Protein AF-A0A4Y9S8X7-F1 (afdb_monomer_lite)

Structure (mmCIF, N/CA/C/O backbone):
data_AF-A0A4Y9S8X7-F1
#
_entry.id   AF-A0A4Y9S8X7-F1
#
loop_
_atom_site.group_PDB
_atom_site.id
_atom_site.type_symbol
_atom_site.label_atom_id
_atom_site.label_alt_id
_atom_site.label_comp_id
_atom_site.label_asym_id
_atom_site.label_entity_id
_atom_site.label_seq_id
_atom_site.pdbx_PDB_ins_code
_atom_site.Cartn_x
_atom_site.Cartn_y
_atom_site.Cartn_z
_atom_site.occupancy
_atom_site.B_iso_or_equiv
_atom_site.auth_seq_id
_atom_site.auth_comp_id
_atom_site.auth_asym_id
_atom_site.auth_atom_id
_atom_site.pdbx_PDB_model_num
ATOM 1 N N . PRO A 1 1 ? -31.948 -27.967 -15.637 1.00 38.84 1 PRO A N 1
ATOM 2 C CA . PRO A 1 1 ? -32.215 -26.778 -16.482 1.00 38.84 1 PRO A CA 1
ATOM 3 C C . PRO A 1 1 ? -32.494 -25.554 -15.583 1.00 38.84 1 PRO A C 1
ATOM 5 O O . PRO A 1 1 ? -33.606 -25.389 -15.116 1.00 38.84 1 PRO A O 1
ATOM 8 N N . GLY A 1 2 ? -31.521 -24.769 -15.122 1.00 33.62 2 GLY A N 1
ATOM 9 C CA . GLY A 1 2 ? -30.400 -24.194 -15.860 1.00 33.62 2 GLY A CA 1
ATOM 10 C C . GLY A 1 2 ? -30.715 -22.735 -16.219 1.00 33.62 2 GLY A C 1
ATOM 11 O O . GLY A 1 2 ? -30.737 -22.406 -17.395 1.00 33.62 2 GLY A O 1
ATOM 12 N N . THR A 1 3 ? -31.030 -21.886 -15.234 1.00 32.22 3 THR A N 1
ATOM 13 C CA . THR A 1 3 ? -31.237 -20.439 -15.423 1.00 32.22 3 THR A CA 1
ATOM 14 C C . THR A 1 3 ? -30.041 -19.683 -14.857 1.00 32.22 3 THR A C 1
ATOM 16 O O . THR A 1 3 ? -29.942 -19.447 -13.655 1.00 32.22 3 THR A O 1
ATOM 19 N N . THR A 1 4 ? -29.105 -19.344 -15.737 1.00 33.66 4 THR A N 1
ATOM 20 C CA . THR A 1 4 ? -27.980 -18.443 -15.480 1.00 33.66 4 THR A CA 1
ATOM 21 C C . THR A 1 4 ? -28.485 -17.006 -15.380 1.00 33.66 4 THR A C 1
ATOM 23 O O . THR A 1 4 ? -28.945 -16.443 -16.372 1.00 33.66 4 THR A O 1
ATOM 26 N N . ALA A 1 5 ? -28.390 -16.400 -14.197 1.00 31.33 5 ALA A N 1
ATOM 27 C CA . ALA A 1 5 ? -28.552 -14.961 -14.032 1.00 31.33 5 ALA A CA 1
ATOM 28 C C . ALA A 1 5 ? -27.244 -14.268 -14.448 1.00 31.33 5 ALA A C 1
ATOM 30 O O . ALA A 1 5 ? -26.245 -14.325 -13.734 1.00 31.33 5 ALA A O 1
ATOM 31 N N . GLN A 1 6 ? -27.240 -13.649 -15.629 1.00 30.44 6 GLN A N 1
ATOM 32 C CA . GLN A 1 6 ? -26.186 -12.734 -16.059 1.00 30.44 6 GLN A CA 1
ATOM 33 C C . GLN A 1 6 ? -26.322 -11.422 -15.280 1.00 30.44 6 GLN A C 1
ATOM 35 O O . GLN A 1 6 ? -27.277 -10.671 -15.471 1.00 30.44 6 GLN A O 1
ATOM 40 N N . ALA A 1 7 ? -25.361 -11.140 -14.402 1.00 31.12 7 ALA A N 1
ATOM 41 C CA . ALA A 1 7 ? -25.172 -9.805 -13.856 1.00 31.12 7 ALA A CA 1
ATOM 42 C C . ALA A 1 7 ? -24.559 -8.924 -14.955 1.00 31.12 7 ALA A C 1
ATOM 44 O O . ALA A 1 7 ? -23.379 -9.044 -15.281 1.00 31.12 7 ALA A O 1
ATOM 45 N N . ALA A 1 8 ? -25.378 -8.065 -15.558 1.00 29.66 8 ALA A N 1
ATOM 46 C CA . ALA A 1 8 ? -24.910 -7.033 -16.469 1.00 29.66 8 ALA A CA 1
ATOM 47 C C . ALA A 1 8 ? -24.165 -5.959 -15.661 1.00 29.66 8 ALA A C 1
ATOM 49 O O . ALA A 1 8 ? -24.776 -5.117 -15.003 1.00 29.66 8 ALA A O 1
ATOM 50 N N . ALA A 1 9 ? -22.834 -6.006 -15.689 1.00 33.84 9 ALA A N 1
ATOM 51 C CA . ALA A 1 9 ? -21.998 -4.907 -15.235 1.00 33.84 9 ALA A CA 1
ATOM 52 C C . ALA A 1 9 ? -22.108 -3.773 -16.263 1.00 33.84 9 ALA A C 1
ATOM 54 O O . ALA A 1 9 ? -21.492 -3.815 -17.327 1.00 33.84 9 ALA A O 1
ATOM 55 N N . GLY A 1 10 ? -22.941 -2.775 -15.969 1.00 26.84 10 GLY A N 1
ATOM 56 C CA . GLY A 1 10 ? -22.931 -1.517 -16.701 1.00 26.84 10 GLY A CA 1
ATOM 57 C C . GLY A 1 10 ? -21.581 -0.843 -16.487 1.00 26.84 10 GLY A C 1
ATOM 58 O O . GLY A 1 10 ? -21.304 -0.350 -15.395 1.00 26.84 10 GLY A O 1
ATOM 59 N N . ALA A 1 11 ? -20.736 -0.850 -17.516 1.00 34.84 11 ALA A N 1
ATOM 60 C CA . ALA A 1 11 ? -19.522 -0.053 -17.562 1.00 34.84 11 ALA A CA 1
ATOM 61 C C . ALA A 1 11 ? -19.924 1.427 -17.619 1.00 34.84 11 ALA A C 1
ATOM 63 O O . ALA A 1 11 ? -20.141 1.992 -18.689 1.00 34.84 11 ALA A O 1
ATOM 64 N N . ALA A 1 12 ? -20.078 2.045 -16.450 1.00 32.25 12 ALA A N 1
ATOM 65 C CA . ALA A 1 12 ? -20.074 3.491 -16.351 1.00 32.25 12 ALA A CA 1
ATOM 66 C C . ALA A 1 12 ? -18.664 3.958 -16.728 1.00 32.25 12 ALA A C 1
ATOM 68 O O . ALA A 1 12 ? -17.685 3.589 -16.082 1.00 32.25 12 ALA A O 1
ATOM 69 N N . SER A 1 13 ? -18.564 4.723 -17.810 1.00 32.72 13 SER A N 1
ATOM 70 C CA . SER A 1 13 ? -17.335 5.384 -18.229 1.00 32.72 13 SER A CA 1
ATOM 71 C C . SER A 1 13 ? -16.829 6.280 -17.099 1.00 32.72 13 SER A C 1
ATOM 73 O O . SER A 1 13 ? -17.447 7.302 -16.790 1.00 32.72 13 SER A O 1
ATOM 75 N N . THR A 1 14 ? -15.722 5.889 -16.476 1.00 36.00 14 THR A N 1
ATOM 76 C CA . THR A 1 14 ? -15.004 6.712 -15.505 1.00 36.00 14 THR A CA 1
ATOM 77 C C . THR A 1 14 ? -14.513 7.975 -16.220 1.00 36.00 14 THR A C 1
ATOM 79 O O . THR A 1 14 ? -13.882 7.850 -17.274 1.00 36.00 14 THR A O 1
ATOM 82 N N . PRO A 1 15 ? -14.787 9.191 -15.713 1.00 35.12 15 PRO A N 1
ATOM 83 C CA . PRO A 1 15 ? -14.132 10.382 -16.238 1.00 35.12 15 PRO A CA 1
ATOM 84 C C . PRO A 1 15 ? -12.617 10.212 -16.083 1.00 35.12 15 PRO A C 1
ATOM 86 O O . PRO A 1 15 ? -12.167 9.562 -15.137 1.00 35.12 15 PRO A O 1
ATOM 89 N N . ALA A 1 16 ? -11.846 10.754 -17.031 1.00 40.09 16 ALA A N 1
ATOM 90 C CA . ALA A 1 16 ? -10.389 10.761 -16.973 1.00 40.09 16 ALA A CA 1
ATOM 91 C C . ALA A 1 16 ? -9.964 11.253 -15.588 1.00 40.09 16 ALA A C 1
ATOM 93 O O . ALA A 1 16 ? -10.2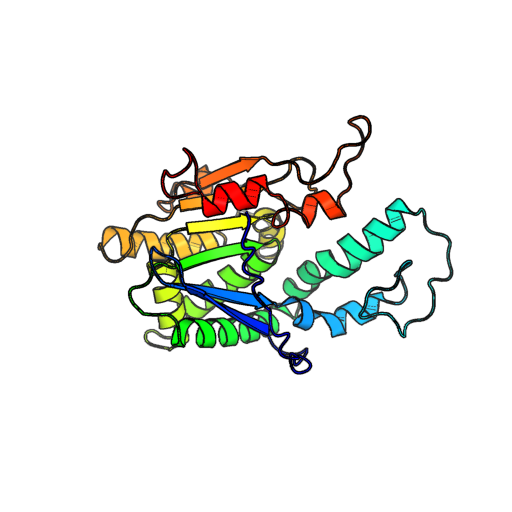37 12.394 -15.216 1.00 40.09 16 ALA A O 1
ATOM 94 N N . ALA A 1 17 ? -9.409 10.343 -14.797 1.00 49.88 17 ALA A N 1
ATOM 95 C CA . ALA A 1 17 ? -9.034 10.646 -13.439 1.00 49.88 17 ALA A CA 1
ATOM 96 C C . ALA A 1 17 ? -7.977 11.747 -13.450 1.00 49.88 17 ALA A C 1
ATOM 98 O O . ALA A 1 17 ? -7.011 11.670 -14.213 1.00 49.88 17 ALA A O 1
ATOM 99 N N . ASP A 1 18 ? -8.178 12.759 -12.614 1.00 57.16 18 ASP A N 1
ATOM 100 C CA . ASP A 1 18 ? -7.186 13.800 -12.410 1.00 57.16 18 ASP A CA 1
ATOM 101 C C . ASP A 1 18 ? -5.896 13.131 -11.913 1.00 57.16 18 ASP A C 1
ATOM 103 O O . ASP A 1 18 ? -5.884 12.488 -10.859 1.00 57.16 18 ASP A O 1
ATOM 107 N N . ALA A 1 19 ? -4.829 13.195 -12.716 1.00 66.62 19 ALA A N 1
ATOM 108 C CA . ALA A 1 19 ? -3.564 12.510 -12.435 1.00 66.62 19 ALA A CA 1
ATOM 109 C C . ALA A 1 19 ? -2.900 13.025 -11.144 1.00 66.62 19 ALA A C 1
ATOM 111 O O . ALA A 1 19 ? -1.991 12.389 -10.611 1.00 66.62 19 ALA A O 1
ATOM 112 N N . ASP A 1 20 ? -3.390 14.150 -10.629 1.00 83.69 20 ASP A N 1
ATOM 113 C CA . ASP A 1 20 ? -2.879 14.817 -9.447 1.00 83.69 20 ASP A CA 1
ATOM 114 C C . ASP A 1 20 ? -3.554 14.360 -8.139 1.00 83.69 20 ASP A C 1
ATOM 116 O O . ASP A 1 20 ? -3.106 14.753 -7.058 1.00 83.69 20 ASP A O 1
ATOM 120 N N . GLU A 1 21 ? -4.599 13.524 -8.182 1.00 92.50 21 GLU A N 1
ATOM 121 C CA . GLU A 1 21 ? -5.331 13.063 -6.993 1.00 92.50 21 GLU A CA 1
ATOM 122 C C . GLU A 1 21 ? -5.291 11.544 -6.770 1.00 92.50 21 GLU A C 1
ATOM 124 O O . GLU A 1 21 ? -5.057 10.746 -7.676 1.00 92.50 21 GLU A O 1
ATOM 129 N N . VAL A 1 22 ? -5.521 11.128 -5.515 1.00 96.69 22 VAL A N 1
ATOM 130 C CA . VAL A 1 22 ? -5.766 9.714 -5.199 1.00 96.69 22 VAL A CA 1
ATOM 131 C C . VAL A 1 22 ? -7.161 9.363 -5.693 1.00 96.69 22 VAL A C 1
ATOM 133 O O . VAL A 1 22 ? -8.149 9.936 -5.236 1.00 96.69 22 VAL A O 1
ATOM 136 N N . GLN A 1 23 ? -7.246 8.388 -6.590 1.00 96.12 23 GLN A N 1
ATOM 137 C CA . GLN A 1 23 ? -8.529 7.940 -7.111 1.00 96.12 23 GLN A CA 1
ATOM 138 C C . GLN A 1 23 ? -9.227 7.071 -6.068 1.00 96.12 23 GLN A C 1
ATOM 140 O O . GLN A 1 23 ? -8.617 6.176 -5.477 1.00 96.12 23 GLN A O 1
ATOM 145 N N . ILE A 1 24 ? -10.518 7.316 -5.867 1.00 96.38 24 ILE A N 1
ATOM 146 C CA . ILE A 1 24 ? -11.374 6.514 -4.994 1.00 96.38 24 ILE A CA 1
ATOM 147 C C . ILE A 1 24 ? -12.330 5.738 -5.889 1.00 96.38 24 ILE A C 1
ATOM 149 O O . ILE A 1 24 ? -13.152 6.338 -6.581 1.00 96.38 24 ILE A O 1
ATOM 153 N N . VAL A 1 25 ? -12.244 4.409 -5.859 1.00 95.94 25 VAL A N 1
ATOM 154 C CA . VAL A 1 25 ? -13.175 3.527 -6.573 1.00 95.94 25 VAL A CA 1
ATOM 155 C C . VAL A 1 25 ? -14.098 2.865 -5.547 1.00 95.94 25 VAL A C 1
ATOM 157 O O . VAL A 1 25 ? -13.701 1.880 -4.916 1.00 95.94 25 VAL A O 1
ATOM 160 N N . PRO A 1 26 ? -15.307 3.414 -5.321 1.00 95.25 26 PRO A N 1
ATOM 161 C CA . PRO A 1 26 ? -16.258 2.839 -4.387 1.00 95.25 26 PRO A CA 1
ATOM 162 C C . PRO A 1 26 ? -17.013 1.668 -5.025 1.00 95.25 26 PRO A C 1
ATOM 164 O O . PRO A 1 26 ? -17.452 1.731 -6.172 1.00 95.25 26 PRO A O 1
ATOM 167 N N . LEU A 1 27 ? -17.247 0.618 -4.246 1.00 94.69 27 LEU A N 1
ATOM 168 C CA . LEU A 1 27 ? -18.114 -0.499 -4.604 1.00 94.69 27 LEU A CA 1
ATOM 169 C C . LEU A 1 27 ? -18.965 -0.875 -3.396 1.00 94.69 27 LEU A C 1
ATOM 171 O O . LEU A 1 27 ? -18.469 -1.040 -2.286 1.00 94.69 27 LEU A O 1
ATOM 175 N N . THR A 1 28 ? -20.266 -1.035 -3.605 1.00 94.19 28 THR A N 1
ATOM 176 C CA . THR A 1 28 ? -21.174 -1.526 -2.567 1.00 94.19 28 THR A CA 1
ATOM 177 C C . THR A 1 28 ? -21.817 -2.817 -3.033 1.00 94.19 28 THR A C 1
ATOM 179 O O . THR A 1 28 ? -22.480 -2.841 -4.065 1.00 94.19 28 THR A O 1
ATOM 182 N N . LEU A 1 29 ? -21.643 -3.882 -2.253 1.00 92.38 29 LEU A N 1
ATOM 183 C CA . LEU A 1 29 ? -22.207 -5.197 -2.528 1.00 92.38 29 LEU A CA 1
ATOM 184 C C . LEU A 1 29 ? -23.264 -5.538 -1.480 1.00 92.38 29 LEU A C 1
ATOM 186 O O . LEU A 1 29 ? -23.017 -5.460 -0.275 1.00 92.38 29 LEU A O 1
ATOM 190 N N . ALA A 1 30 ? -24.449 -5.934 -1.939 1.00 92.75 30 ALA A N 1
ATOM 191 C CA . ALA A 1 30 ? -25.457 -6.544 -1.085 1.00 92.75 30 ALA A CA 1
ATOM 192 C C . ALA A 1 30 ? -25.193 -8.052 -0.996 1.00 92.75 30 ALA A C 1
ATOM 194 O O . ALA A 1 30 ? -25.046 -8.726 -2.011 1.00 92.75 30 ALA A O 1
ATOM 195 N N . THR A 1 31 ? -25.146 -8.579 0.222 1.00 87.44 31 THR A N 1
ATOM 196 C CA . THR A 1 31 ? -25.024 -10.011 0.503 1.00 87.44 31 THR A CA 1
ATOM 197 C C . THR A 1 31 ? -26.200 -10.449 1.378 1.00 87.44 31 THR A C 1
ATOM 199 O O . THR A 1 31 ? -26.797 -9.608 2.059 1.00 87.44 31 THR A O 1
ATOM 202 N N . PRO A 1 32 ? -26.519 -11.754 1.448 1.00 86.06 32 PRO A N 1
ATOM 203 C CA . PRO A 1 32 ? -27.516 -12.254 2.396 1.00 86.06 32 PRO A CA 1
ATOM 204 C C . PRO A 1 32 ? -27.203 -11.907 3.862 1.00 86.06 32 PRO A C 1
ATOM 206 O O . PRO A 1 32 ? -28.114 -11.826 4.678 1.00 86.06 32 PRO A O 1
ATOM 209 N N . ALA A 1 33 ? -25.925 -11.689 4.197 1.00 83.25 33 ALA A N 1
ATOM 210 C CA . ALA A 1 33 ? -25.463 -11.354 5.544 1.00 83.25 33 ALA A CA 1
ATOM 211 C C . ALA A 1 33 ? -25.375 -9.838 5.816 1.00 83.25 33 ALA A C 1
ATOM 213 O O . ALA A 1 33 ? -24.988 -9.434 6.911 1.00 83.25 33 ALA A O 1
ATOM 214 N N . GLY A 1 34 ? -25.716 -8.991 4.841 1.00 87.88 34 GLY A N 1
ATOM 215 C CA . GLY A 1 34 ? -25.659 -7.537 4.968 1.00 87.88 34 GLY A CA 1
ATOM 216 C C . GLY A 1 34 ? -24.941 -6.863 3.804 1.00 87.88 34 GLY A C 1
ATOM 217 O O . GLY A 1 34 ? -24.688 -7.459 2.757 1.00 87.88 34 GLY A O 1
ATOM 218 N N . ARG A 1 35 ? -24.613 -5.584 3.980 1.00 91.12 35 ARG A N 1
ATOM 219 C CA . ARG A 1 35 ? -24.011 -4.750 2.937 1.00 91.12 35 ARG A CA 1
ATOM 220 C C . ARG A 1 35 ? -22.518 -4.570 3.187 1.00 91.12 35 ARG A C 1
ATOM 222 O O . ARG A 1 35 ? -22.133 -4.118 4.262 1.00 91.12 35 ARG A O 1
ATOM 229 N N . LEU A 1 36 ? -21.705 -4.870 2.181 1.00 92.06 36 LEU A N 1
ATOM 230 C CA . LEU A 1 36 ? -20.271 -4.603 2.172 1.00 92.06 36 LEU A CA 1
ATOM 231 C C . LEU A 1 36 ? -20.000 -3.342 1.358 1.00 92.06 36 LEU A C 1
ATOM 233 O O . LEU A 1 36 ? -20.541 -3.176 0.265 1.00 92.06 36 LEU A O 1
ATOM 237 N N . ARG A 1 37 ? -19.170 -2.457 1.901 1.00 94.50 37 ARG A N 1
ATOM 238 C CA . ARG A 1 37 ? -18.674 -1.264 1.219 1.00 94.50 37 ARG A CA 1
ATOM 239 C C . ARG A 1 37 ? -17.166 -1.406 1.069 1.00 94.50 37 ARG A C 1
ATOM 241 O O . ARG A 1 37 ? -16.477 -1.649 2.055 1.00 94.50 37 ARG A O 1
ATOM 248 N N . PHE A 1 38 ? -16.696 -1.226 -0.151 1.00 94.81 38 PHE A N 1
ATOM 249 C CA . PHE A 1 38 ? -15.295 -1.195 -0.521 1.00 94.81 38 PHE A CA 1
ATOM 250 C C . PHE A 1 38 ? -14.984 0.190 -1.070 1.00 94.81 38 PHE A C 1
ATOM 252 O O . PHE A 1 38 ? -15.762 0.732 -1.851 1.00 94.81 38 PHE A O 1
ATOM 259 N N . ASP A 1 39 ? -13.840 0.735 -0.686 1.00 96.50 39 ASP A N 1
ATOM 260 C CA . ASP A 1 39 ? -13.288 1.948 -1.269 1.00 96.50 39 ASP A CA 1
ATOM 261 C C . ASP A 1 39 ? -11.826 1.644 -1.603 1.00 96.50 39 ASP A C 1
ATOM 263 O O . ASP A 1 39 ? -10.994 1.511 -0.703 1.00 96.50 39 ASP A O 1
ATOM 267 N N . ALA A 1 40 ? -11.516 1.465 -2.888 1.00 96.12 40 ALA A N 1
ATOM 268 C CA . ALA A 1 40 ? -10.136 1.287 -3.323 1.00 96.12 40 ALA A CA 1
ATOM 269 C C . ALA A 1 40 ? -9.477 2.659 -3.496 1.00 96.12 40 ALA A C 1
ATOM 271 O O . ALA A 1 40 ? -9.996 3.507 -4.221 1.00 96.12 40 ALA A O 1
ATOM 272 N N . LEU A 1 41 ? -8.342 2.863 -2.824 1.00 96.94 41 LEU A N 1
ATOM 273 C CA . LEU A 1 41 ? -7.537 4.081 -2.905 1.00 96.94 41 LEU A CA 1
ATOM 274 C C . LEU A 1 41 ? -6.354 3.844 -3.848 1.00 96.94 41 LEU A C 1
ATOM 276 O O . LEU A 1 41 ? -5.398 3.158 -3.483 1.00 96.94 41 LEU A O 1
ATOM 280 N N . ILE A 1 42 ? -6.414 4.402 -5.055 1.00 95.44 42 ILE A N 1
ATOM 281 C CA . ILE A 1 42 ? -5.392 4.218 -6.092 1.00 95.44 42 ILE A CA 1
ATOM 282 C C . ILE A 1 42 ? -4.519 5.473 -6.152 1.00 95.44 42 ILE A C 1
ATOM 284 O O . ILE A 1 42 ? -4.969 6.543 -6.557 1.00 95.44 42 ILE A O 1
ATOM 288 N N . TRP A 1 43 ? -3.262 5.339 -5.730 1.00 94.81 43 TRP A N 1
ATOM 289 C CA . TRP A 1 43 ? -2.304 6.446 -5.614 1.00 94.81 43 TRP A CA 1
ATOM 290 C C . TRP A 1 43 ? -1.249 6.471 -6.728 1.00 94.81 43 TRP A C 1
ATOM 292 O O . TRP A 1 43 ? -0.581 7.487 -6.893 1.00 94.81 43 TRP A O 1
ATOM 302 N N . SER A 1 44 ? -1.087 5.392 -7.501 1.00 90.75 44 SER A N 1
ATOM 303 C CA . SER A 1 44 ? -0.061 5.292 -8.551 1.00 90.75 44 SER A CA 1
ATOM 304 C C . SER A 1 44 ? -0.118 6.372 -9.650 1.00 90.75 44 SER A C 1
ATOM 306 O O . SER A 1 44 ? 0.945 6.703 -10.171 1.00 90.75 44 SER A O 1
ATOM 308 N N . PRO A 1 45 ? -1.269 6.996 -9.989 1.00 93.75 45 PRO A N 1
ATOM 309 C CA . PRO A 1 45 ? -1.293 8.131 -10.917 1.00 93.75 45 PRO A CA 1
ATOM 310 C C . PRO A 1 45 ? -0.489 9.346 -10.436 1.00 93.75 45 PRO A C 1
ATOM 312 O O . PRO A 1 45 ? 0.092 10.047 -11.263 1.00 93.75 45 PRO A O 1
ATOM 315 N N . LEU A 1 46 ? -0.374 9.547 -9.113 1.00 94.69 46 LEU A N 1
ATOM 316 C CA . LEU A 1 46 ? 0.345 10.684 -8.518 1.00 94.69 46 LEU A CA 1
ATOM 317 C C . LEU A 1 46 ? 1.815 10.753 -8.948 1.00 94.69 46 LEU A C 1
ATOM 319 O O . LEU A 1 46 ? 2.436 11.814 -8.902 1.00 94.69 46 LEU A O 1
ATOM 323 N N . THR A 1 47 ? 2.399 9.615 -9.321 1.00 94.62 47 THR A N 1
ATOM 324 C CA . THR A 1 47 ? 3.808 9.503 -9.700 1.00 94.62 47 THR A CA 1
ATOM 325 C C . THR A 1 47 ? 4.007 9.427 -11.212 1.00 94.62 47 THR A C 1
ATOM 327 O O . THR A 1 47 ? 5.143 9.545 -11.673 1.00 94.62 47 THR A O 1
ATOM 330 N N . SER A 1 48 ? 2.941 9.292 -12.012 1.00 93.06 48 SER A N 1
ATOM 331 C CA . SER A 1 48 ? 3.031 9.078 -13.463 1.00 93.06 48 SER A CA 1
ATOM 332 C C . SER A 1 48 ? 3.840 10.161 -14.175 1.00 93.06 48 SER A C 1
ATOM 334 O O . SER A 1 48 ? 4.666 9.852 -15.033 1.00 93.06 48 SER A O 1
ATOM 336 N N . ALA A 1 49 ? 3.674 11.432 -13.798 1.00 92.81 49 ALA A N 1
ATOM 337 C CA . ALA A 1 49 ? 4.426 12.527 -14.408 1.00 92.81 49 ALA A CA 1
ATOM 338 C C . ALA A 1 49 ? 5.943 12.422 -14.171 1.00 92.81 49 ALA A C 1
ATOM 340 O O . ALA A 1 49 ? 6.721 12.720 -15.077 1.00 92.81 49 ALA A O 1
ATOM 341 N N . LEU A 1 50 ? 6.361 11.970 -12.984 1.00 94.75 50 LEU A N 1
ATOM 342 C CA . LEU A 1 50 ? 7.770 11.742 -12.658 1.00 94.75 50 LEU A CA 1
ATOM 343 C C . LEU A 1 50 ? 8.292 10.477 -13.343 1.00 94.75 50 LEU A C 1
ATOM 345 O O . LEU A 1 50 ? 9.363 10.512 -13.942 1.00 94.75 50 LEU A O 1
ATOM 349 N N . LYS A 1 51 ? 7.508 9.393 -13.351 1.00 94.69 51 LYS A N 1
ATOM 350 C CA . LYS A 1 51 ? 7.876 8.146 -14.038 1.00 94.69 51 LYS A CA 1
ATOM 351 C C . LYS A 1 51 ? 8.050 8.322 -15.545 1.00 94.69 51 LYS A C 1
ATOM 353 O O . LYS A 1 51 ? 8.891 7.651 -16.135 1.00 94.69 51 LYS A O 1
ATOM 358 N N . ARG A 1 52 ? 7.360 9.285 -16.173 1.00 94.50 52 ARG A N 1
ATOM 359 C CA . ARG A 1 52 ? 7.592 9.617 -17.591 1.00 94.50 52 ARG A CA 1
ATOM 360 C C . ARG A 1 52 ? 9.035 10.022 -17.906 1.00 94.50 52 ARG A C 1
ATOM 362 O O . ARG A 1 52 ? 9.486 9.841 -19.033 1.00 94.50 52 ARG A O 1
ATOM 369 N N . GLN A 1 53 ? 9.786 10.507 -16.917 1.00 94.81 53 GLN A N 1
ATOM 370 C CA . GLN A 1 53 ? 11.209 10.818 -17.076 1.00 94.81 53 GLN A CA 1
ATOM 371 C C . GLN A 1 53 ? 12.066 9.563 -17.298 1.00 94.81 53 GLN A C 1
ATOM 373 O O . GLN A 1 53 ? 13.189 9.683 -17.772 1.00 94.81 53 GLN A O 1
ATOM 378 N N . LEU A 1 54 ? 11.542 8.368 -17.005 1.00 96.00 54 LEU A N 1
ATOM 379 C CA . LEU A 1 54 ? 12.202 7.082 -17.242 1.00 96.00 54 LEU A CA 1
ATOM 380 C C . LEU A 1 54 ? 11.821 6.456 -18.594 1.00 96.00 54 LEU A C 1
ATOM 382 O O . LEU A 1 54 ? 12.441 5.478 -19.008 1.00 96.00 54 LEU A O 1
ATOM 386 N N . CYS A 1 55 ? 10.860 7.027 -19.336 1.00 95.56 55 CYS A N 1
ATOM 387 C CA . CYS A 1 55 ? 10.364 6.434 -20.585 1.00 95.56 55 CYS A CA 1
ATOM 388 C C . CYS A 1 55 ? 11.447 6.235 -21.659 1.00 95.56 55 CYS A C 1
ATOM 390 O O . CYS A 1 55 ? 11.271 5.402 -22.553 1.00 95.56 55 CYS A O 1
ATOM 392 N N . TYR A 1 56 ? 12.557 6.982 -21.602 1.00 94.50 56 TYR A N 1
ATOM 393 C CA . TYR A 1 56 ? 13.670 6.836 -22.545 1.00 94.50 56 TYR A CA 1
ATOM 394 C C . TYR A 1 56 ? 14.381 5.475 -22.427 1.00 94.50 56 TYR A C 1
ATOM 396 O O . TYR A 1 56 ? 14.978 5.027 -23.402 1.00 94.50 56 TYR A O 1
ATOM 404 N N . ASP A 1 57 ? 14.286 4.806 -21.271 1.00 94.31 57 ASP A N 1
ATOM 405 C CA . ASP A 1 57 ? 14.990 3.551 -20.964 1.00 94.31 57 ASP A CA 1
ATOM 406 C C . ASP A 1 57 ? 14.051 2.328 -20.854 1.00 94.31 57 ASP A C 1
ATOM 408 O O . ASP A 1 57 ? 14.466 1.249 -20.419 1.00 94.31 57 ASP A O 1
ATOM 412 N N . GLN A 1 58 ? 12.794 2.469 -21.293 1.00 94.31 58 GLN A N 1
ATOM 413 C CA . GLN A 1 58 ? 11.832 1.363 -21.359 1.00 94.31 58 GLN A CA 1
ATOM 414 C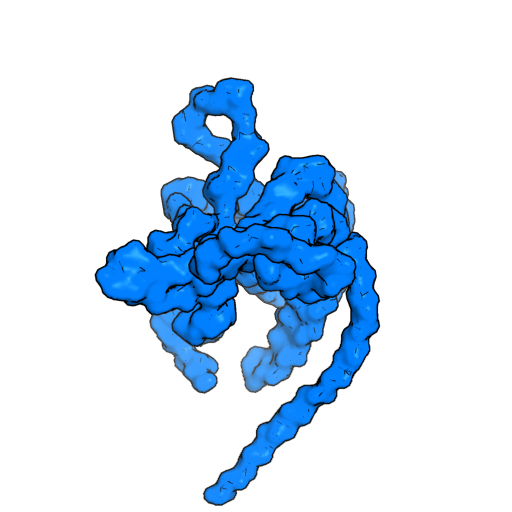 C . GLN A 1 58 ? 11.898 0.619 -22.696 1.00 94.31 58 GLN A C 1
ATOM 416 O O . GLN A 1 58 ? 11.688 1.230 -23.754 1.00 94.31 58 GLN A O 1
ATOM 421 N N . SER A 1 59 ? 12.145 -0.697 -22.643 1.00 93.25 59 SER A N 1
ATOM 422 C CA . SER A 1 59 ? 12.204 -1.576 -23.824 1.00 93.25 59 SER A CA 1
ATOM 423 C C . SER A 1 59 ? 10.808 -1.870 -24.385 1.00 93.25 59 SER A C 1
ATOM 425 O O . SER A 1 59 ? 10.575 -1.706 -25.581 1.00 93.25 59 SER A O 1
ATOM 427 N N . GLY A 1 60 ? 9.873 -2.272 -23.525 1.00 91.25 60 GLY A N 1
ATOM 428 C CA . GLY A 1 60 ? 8.437 -2.291 -23.773 1.00 91.25 60 GLY A CA 1
ATOM 429 C C . GLY A 1 60 ? 7.802 -1.066 -23.127 1.00 91.25 60 GLY A C 1
ATOM 430 O O . GLY A 1 60 ? 7.871 -0.904 -21.913 1.00 91.25 60 GLY A O 1
ATOM 431 N N . LYS A 1 61 ? 7.205 -0.186 -23.935 1.00 90.19 61 LYS A N 1
ATOM 432 C CA . LYS A 1 61 ? 6.584 1.041 -23.423 1.00 90.19 61 LYS A CA 1
ATOM 433 C C . LYS A 1 61 ? 5.363 0.704 -22.574 1.00 90.19 61 LYS A C 1
ATOM 435 O O . LYS A 1 61 ? 4.453 0.026 -23.054 1.00 90.19 61 LYS A O 1
ATOM 440 N N . SER A 1 62 ? 5.327 1.211 -21.345 1.00 88.94 62 SER A N 1
ATOM 441 C CA . SER A 1 62 ? 4.116 1.181 -20.532 1.00 88.94 62 SER A CA 1
ATOM 442 C C . SER A 1 62 ? 3.070 2.164 -21.071 1.00 88.94 62 SER A C 1
ATOM 444 O O . SER A 1 62 ? 3.354 3.001 -21.935 1.00 88.94 62 SER A O 1
ATOM 446 N N . ALA A 1 63 ? 1.835 2.076 -20.569 1.00 87.44 63 ALA A N 1
ATOM 447 C CA . ALA A 1 63 ? 0.716 2.896 -21.048 1.00 87.44 63 ALA A CA 1
ATOM 448 C C . ALA A 1 63 ? 0.968 4.415 -20.932 1.00 87.44 63 ALA A C 1
ATOM 450 O O . ALA A 1 63 ? 0.396 5.194 -21.683 1.00 87.44 63 ALA A O 1
ATOM 451 N N . GLN A 1 64 ? 1.845 4.837 -20.018 1.00 87.94 64 GLN A N 1
ATOM 452 C CA . GLN A 1 64 ? 2.234 6.239 -19.816 1.00 87.94 64 GLN A CA 1
ATOM 453 C C . GLN A 1 64 ? 3.417 6.692 -20.696 1.00 87.94 64 GLN A C 1
ATOM 455 O O . GLN A 1 64 ? 3.767 7.872 -20.677 1.00 87.94 64 GLN A O 1
ATOM 460 N N . CYS A 1 65 ? 4.035 5.775 -21.449 1.00 92.38 65 CYS A N 1
ATOM 461 C CA . CYS A 1 65 ? 5.234 6.000 -22.261 1.00 92.38 65 CYS A CA 1
ATOM 462 C C . CYS A 1 65 ? 5.007 5.779 -23.768 1.00 92.38 65 CYS A C 1
ATOM 464 O O . CYS A 1 65 ? 5.978 5.644 -24.513 1.00 92.38 65 CYS A O 1
ATOM 466 N N . THR A 1 66 ? 3.754 5.737 -24.232 1.00 89.31 66 THR A N 1
ATOM 467 C CA . THR A 1 66 ? 3.399 5.455 -25.638 1.00 89.31 66 THR A CA 1
ATOM 468 C C . THR A 1 66 ? 3.992 6.450 -26.630 1.00 89.31 66 THR A C 1
ATOM 470 O O . THR A 1 66 ? 4.333 6.064 -27.744 1.00 89.31 66 THR A O 1
ATOM 473 N N . ASP A 1 67 ? 4.167 7.703 -26.211 1.00 91.31 67 ASP A N 1
ATOM 474 C CA . ASP A 1 67 ? 4.671 8.783 -27.067 1.00 91.31 67 ASP A CA 1
ATOM 475 C C . ASP A 1 67 ? 6.205 8.903 -27.035 1.00 91.31 67 ASP A C 1
ATOM 477 O O . ASP A 1 67 ? 6.792 9.733 -27.732 1.00 91.31 67 ASP A O 1
ATOM 481 N N . ALA A 1 68 ? 6.883 8.095 -26.212 1.00 92.88 68 ALA A N 1
ATOM 482 C CA . ALA A 1 68 ? 8.333 8.134 -26.088 1.00 92.88 68 ALA A CA 1
ATOM 483 C C . ALA A 1 68 ? 9.017 7.359 -27.231 1.00 92.88 68 ALA A C 1
ATOM 485 O O . ALA A 1 68 ? 8.545 6.282 -27.610 1.00 92.88 68 ALA A O 1
ATOM 486 N N . PRO A 1 69 ? 10.177 7.828 -27.733 1.00 93.50 69 PRO A N 1
ATOM 487 C CA . PRO A 1 69 ? 10.935 7.108 -28.751 1.00 93.50 69 PRO A CA 1
ATOM 488 C C . PRO A 1 69 ? 11.257 5.659 -28.338 1.00 93.50 69 PRO A C 1
ATOM 490 O O . PRO A 1 69 ? 11.488 5.395 -27.148 1.00 93.50 69 PRO A O 1
ATOM 493 N N . PRO A 1 70 ? 11.318 4.712 -29.294 1.00 92.56 70 PRO A N 1
ATOM 494 C CA . PRO A 1 70 ? 11.743 3.343 -29.019 1.00 92.56 70 PRO A CA 1
ATOM 495 C C . PRO A 1 70 ? 13.120 3.294 -28.349 1.00 92.56 70 PRO A C 1
ATOM 497 O O . PRO A 1 70 ? 14.004 4.089 -28.668 1.00 92.56 70 PRO A O 1
ATOM 500 N N . TYR A 1 71 ? 13.312 2.342 -27.435 1.00 94.81 71 TYR A N 1
ATOM 501 C CA . TYR A 1 71 ? 14.619 2.114 -26.824 1.00 94.81 71 TYR A CA 1
ATOM 502 C C . TYR A 1 71 ? 15.620 1.627 -27.890 1.00 94.81 71 TYR A C 1
ATOM 504 O O . TYR A 1 71 ? 15.333 0.636 -28.563 1.00 94.81 71 TYR A O 1
ATOM 512 N N . PRO A 1 72 ? 16.776 2.293 -28.079 1.00 94.06 72 PRO A N 1
ATOM 513 C CA . PRO A 1 72 ? 17.626 2.053 -29.247 1.00 94.06 72 PRO A CA 1
ATOM 514 C C . PRO A 1 72 ? 18.542 0.824 -29.121 1.00 94.06 72 PRO A C 1
ATOM 516 O O . PRO A 1 72 ? 19.222 0.479 -30.086 1.00 94.06 72 PRO A O 1
ATOM 519 N N . TYR A 1 73 ? 18.588 0.164 -27.958 1.00 93.56 73 TYR A N 1
ATOM 520 C CA . TYR A 1 73 ? 19.524 -0.929 -27.683 1.00 93.56 73 TYR A CA 1
ATOM 521 C C . TYR A 1 73 ? 18.824 -2.276 -27.487 1.00 93.56 73 TYR A C 1
ATOM 523 O O . TYR A 1 73 ? 17.685 -2.363 -27.030 1.00 93.56 73 TYR A O 1
ATOM 531 N N . ALA A 1 74 ? 19.543 -3.360 -27.781 1.00 93.69 74 ALA A N 1
ATOM 532 C CA . ALA A 1 74 ? 19.076 -4.707 -27.489 1.00 93.69 74 ALA A CA 1
ATOM 533 C C . ALA A 1 74 ? 19.257 -5.023 -25.996 1.00 93.69 74 ALA A C 1
ATOM 535 O O . ALA A 1 74 ? 20.376 -5.053 -25.487 1.00 93.69 74 ALA A O 1
ATOM 536 N N . ARG A 1 75 ? 18.152 -5.306 -25.301 1.00 93.94 75 ARG A N 1
ATOM 537 C CA . ARG A 1 75 ? 18.145 -5.779 -23.911 1.00 93.94 75 ARG A CA 1
ATOM 538 C C . ARG A 1 75 ? 17.683 -7.233 -23.864 1.00 93.94 75 ARG A C 1
ATOM 540 O O . ARG A 1 75 ? 16.773 -7.629 -24.593 1.00 93.94 75 ARG A O 1
ATOM 547 N N . ALA A 1 76 ? 18.293 -8.038 -22.994 1.00 94.06 76 ALA A N 1
ATOM 548 C CA . ALA A 1 76 ? 17.819 -9.397 -22.743 1.00 94.06 76 ALA A CA 1
ATOM 549 C C . ALA A 1 76 ? 16.344 -9.368 -22.305 1.00 94.06 76 ALA A C 1
ATOM 551 O O . ALA A 1 76 ? 15.964 -8.542 -21.479 1.00 94.06 76 ALA A O 1
ATOM 552 N N . ARG A 1 77 ? 15.509 -10.266 -22.846 1.00 88.88 77 ARG A N 1
ATOM 553 C CA . ARG A 1 77 ? 14.042 -10.205 -22.681 1.00 88.88 77 ARG A CA 1
ATOM 554 C C . ARG A 1 77 ? 13.586 -10.199 -21.219 1.00 88.88 77 ARG A C 1
ATOM 556 O O . ARG A 1 77 ? 12.685 -9.445 -20.869 1.00 88.88 77 ARG A O 1
ATOM 563 N N . LEU A 1 78 ? 14.214 -11.018 -20.374 1.00 86.75 78 LEU A N 1
ATOM 564 C CA . LEU A 1 78 ? 13.900 -11.070 -18.943 1.00 86.75 78 LEU A CA 1
ATOM 565 C C . LEU A 1 78 ? 14.294 -9.767 -18.237 1.00 86.75 78 LEU A C 1
ATOM 567 O O . LEU A 1 78 ? 13.492 -9.209 -17.495 1.00 86.75 78 LEU A O 1
ATOM 571 N N . ASN A 1 79 ? 15.477 -9.230 -18.542 1.00 89.38 79 ASN A N 1
ATOM 572 C CA . ASN A 1 79 ? 15.939 -7.957 -17.992 1.00 89.38 79 ASN A CA 1
ATOM 573 C C . ASN A 1 79 ? 15.057 -6.793 -18.450 1.00 89.38 79 ASN A C 1
ATOM 575 O O . ASN A 1 79 ? 14.795 -5.900 -17.659 1.00 89.38 79 ASN A O 1
ATOM 579 N N . ALA A 1 80 ? 14.597 -6.798 -19.705 1.00 90.62 80 ALA A N 1
ATOM 580 C CA . ALA A 1 80 ? 13.651 -5.812 -20.222 1.00 90.62 80 ALA A CA 1
ATOM 581 C C . ALA A 1 80 ? 12.356 -5.821 -19.420 1.00 90.62 80 ALA A C 1
ATOM 583 O O . ALA A 1 80 ? 11.999 -4.805 -18.842 1.00 90.62 80 ALA A O 1
ATOM 584 N N . ARG A 1 81 ? 11.731 -6.990 -19.276 1.00 87.69 81 ARG A N 1
ATOM 585 C CA . ARG A 1 81 ? 10.503 -7.134 -18.493 1.00 87.69 81 ARG A CA 1
ATOM 586 C C . ARG A 1 81 ? 10.673 -6.680 -17.041 1.00 87.69 81 ARG A C 1
ATOM 588 O O . ARG A 1 81 ? 9.820 -5.970 -16.522 1.00 87.69 81 ARG A O 1
ATOM 595 N N . PHE A 1 82 ? 11.775 -7.068 -16.400 1.00 88.19 82 PHE A N 1
ATOM 596 C CA . PHE A 1 82 ? 12.082 -6.659 -15.030 1.00 88.19 82 PHE A CA 1
ATOM 597 C C . PHE A 1 82 ? 12.308 -5.151 -14.907 1.00 88.19 82 PHE A C 1
ATOM 599 O O . PHE A 1 82 ? 11.760 -4.515 -14.011 1.00 88.19 82 PHE A O 1
ATOM 606 N N . LYS A 1 83 ? 13.109 -4.582 -15.811 1.00 92.50 83 LYS A N 1
ATOM 607 C CA . LYS A 1 83 ? 13.433 -3.159 -15.821 1.00 92.50 83 LYS A CA 1
ATOM 608 C C . LYS A 1 83 ? 12.185 -2.316 -16.061 1.00 92.50 83 LYS A C 1
ATOM 610 O O . LYS A 1 83 ? 11.935 -1.400 -15.292 1.00 92.50 83 LYS A O 1
ATOM 615 N N . ASP A 1 84 ? 11.393 -2.663 -17.068 1.00 90.81 84 ASP A N 1
ATOM 616 C CA . ASP A 1 84 ? 10.218 -1.884 -17.449 1.00 90.81 84 ASP A CA 1
ATOM 617 C C . ASP A 1 84 ? 9.103 -2.025 -16.394 1.00 90.81 84 ASP A C 1
ATOM 619 O O . ASP A 1 84 ? 8.553 -1.028 -15.942 1.00 90.81 84 ASP A O 1
ATOM 623 N N . GLY A 1 85 ? 8.811 -3.253 -15.946 1.00 86.81 85 GLY A N 1
ATOM 624 C CA . GLY A 1 85 ? 7.728 -3.522 -14.997 1.00 86.81 85 GLY A CA 1
ATOM 625 C C . GLY A 1 85 ? 8.105 -3.277 -13.534 1.00 86.81 85 GLY A C 1
ATOM 626 O O . GLY A 1 85 ? 7.530 -2.422 -12.869 1.00 86.81 85 GLY A O 1
ATOM 627 N N . LEU A 1 86 ? 9.068 -4.031 -12.995 1.00 87.38 86 LEU A N 1
ATOM 628 C CA . LEU A 1 86 ? 9.352 -3.960 -11.559 1.00 87.38 86 LEU A CA 1
ATOM 629 C C . LEU A 1 86 ? 10.118 -2.691 -11.182 1.00 87.38 86 LEU A C 1
ATOM 631 O O . LEU A 1 86 ? 9.813 -2.086 -10.160 1.00 87.38 86 LEU A O 1
ATOM 635 N N . ILE A 1 87 ? 11.114 -2.289 -11.972 1.00 92.00 87 ILE A N 1
ATOM 636 C CA . ILE A 1 87 ? 11.968 -1.149 -11.612 1.00 92.00 87 ILE A CA 1
ATOM 637 C C . ILE A 1 87 ? 11.306 0.184 -11.974 1.00 92.00 87 ILE A C 1
ATOM 639 O O . ILE A 1 87 ? 11.105 1.017 -11.090 1.00 92.00 87 ILE A O 1
ATOM 643 N N . ASP A 1 88 ? 10.960 0.381 -13.246 1.00 91.69 88 ASP A N 1
ATOM 644 C CA . ASP A 1 88 ? 10.506 1.679 -13.755 1.00 91.69 88 ASP A CA 1
ATOM 645 C C . ASP A 1 88 ? 9.028 1.966 -13.476 1.00 91.69 88 ASP A C 1
ATOM 647 O O . ASP A 1 88 ? 8.669 3.131 -13.320 1.00 91.69 88 ASP A O 1
ATOM 651 N N . ASP A 1 89 ? 8.169 0.942 -13.425 1.00 86.00 89 ASP A N 1
ATOM 652 C CA . ASP A 1 89 ? 6.740 1.141 -13.168 1.00 86.00 89 ASP A CA 1
ATOM 653 C C . ASP A 1 89 ? 6.369 0.977 -11.679 1.00 86.00 89 ASP A C 1
ATOM 655 O O . ASP A 1 89 ? 5.428 1.646 -11.239 1.00 86.00 89 ASP A O 1
ATOM 659 N N . CYS A 1 90 ? 7.089 0.152 -10.897 1.00 87.88 90 CYS A N 1
ATOM 660 C CA . CYS A 1 90 ? 6.783 -0.118 -9.479 1.00 87.88 90 CYS A CA 1
ATOM 661 C C . CYS A 1 90 ? 7.805 0.459 -8.481 1.00 87.88 90 CYS A C 1
ATOM 663 O O . CYS A 1 90 ? 7.440 1.273 -7.636 1.00 87.88 90 CYS A O 1
ATOM 665 N N . LEU A 1 91 ? 9.083 0.065 -8.532 1.00 91.50 91 LEU A N 1
ATOM 666 C CA . LEU A 1 91 ? 10.085 0.466 -7.531 1.00 91.50 91 LEU A CA 1
ATOM 667 C C . LEU A 1 91 ? 10.336 1.978 -7.534 1.00 91.50 91 LEU A C 1
ATOM 669 O O . LEU A 1 91 ? 10.564 2.575 -6.481 1.00 91.50 91 LEU A O 1
ATOM 673 N N . SER A 1 92 ? 10.255 2.620 -8.699 1.00 94.56 92 SER A N 1
ATOM 674 C CA . SER A 1 92 ? 10.355 4.074 -8.809 1.00 94.56 92 SER A CA 1
ATOM 675 C C . SER A 1 92 ? 9.328 4.807 -7.941 1.00 94.56 92 SER A C 1
ATOM 677 O O . SER A 1 92 ? 9.629 5.889 -7.448 1.00 94.56 92 SER A O 1
ATOM 679 N N . ASP A 1 93 ? 8.139 4.233 -7.718 1.00 94.69 93 ASP A N 1
ATOM 680 C CA . ASP A 1 93 ? 7.128 4.838 -6.847 1.00 94.69 93 ASP A CA 1
ATOM 681 C C . ASP A 1 93 ? 7.625 4.929 -5.406 1.00 94.69 93 ASP A C 1
ATOM 683 O O . ASP A 1 93 ? 7.477 5.972 -4.767 1.00 94.69 93 ASP A O 1
ATOM 687 N N . ALA A 1 94 ? 8.291 3.876 -4.924 1.00 94.00 94 ALA A N 1
ATOM 688 C CA . ALA A 1 94 ? 8.917 3.876 -3.610 1.00 94.00 94 ALA A CA 1
ATOM 689 C C . ALA A 1 94 ? 10.010 4.946 -3.517 1.00 94.00 94 ALA A C 1
ATOM 691 O O . ALA A 1 94 ? 10.051 5.689 -2.540 1.00 94.00 94 ALA A O 1
ATOM 692 N N . LEU A 1 95 ? 10.854 5.089 -4.543 1.00 95.69 95 LEU A N 1
ATOM 693 C CA . LEU A 1 95 ? 11.887 6.131 -4.570 1.00 95.69 95 LEU A CA 1
ATOM 694 C C . LEU A 1 95 ? 11.284 7.542 -4.563 1.00 95.69 95 LEU A C 1
ATOM 696 O O . LEU A 1 95 ? 11.745 8.410 -3.822 1.00 95.69 95 LEU A O 1
ATOM 700 N N . ILE A 1 96 ? 10.231 7.764 -5.350 1.00 96.75 96 ILE A N 1
ATOM 701 C CA . ILE A 1 96 ? 9.505 9.037 -5.394 1.00 96.75 96 ILE A CA 1
ATOM 702 C C . ILE A 1 96 ? 8.900 9.348 -4.023 1.00 96.75 96 ILE A C 1
ATOM 704 O O . ILE A 1 96 ? 9.078 10.457 -3.515 1.00 96.75 96 ILE A O 1
ATOM 708 N N . TYR A 1 97 ? 8.230 8.370 -3.408 1.00 97.06 97 TYR A N 1
ATOM 709 C CA . TYR A 1 97 ? 7.611 8.527 -2.096 1.00 97.06 97 TYR A CA 1
ATOM 710 C C . TYR A 1 97 ? 8.630 8.818 -0.995 1.00 97.06 97 TYR A C 1
ATOM 712 O O . TYR A 1 97 ? 8.334 9.604 -0.104 1.00 97.06 97 TYR A O 1
ATOM 720 N N . GLN A 1 98 ? 9.825 8.228 -1.049 1.00 95.31 98 GLN A N 1
ATOM 721 C CA . GLN A 1 98 ? 10.868 8.495 -0.055 1.00 95.31 98 GLN A CA 1
ATOM 722 C C . GLN A 1 98 ? 11.601 9.822 -0.274 1.00 95.31 98 GLN A C 1
ATOM 724 O O . GLN A 1 98 ? 12.291 10.301 0.623 1.00 95.31 98 GLN A O 1
ATOM 729 N N . GLY A 1 99 ? 11.451 10.427 -1.451 1.00 95.44 99 GLY A N 1
ATOM 730 C CA . GLY A 1 99 ? 12.043 11.713 -1.784 1.00 95.44 99 GLY A CA 1
ATOM 731 C C . GLY A 1 99 ? 11.149 12.912 -1.456 1.00 95.44 99 GLY A C 1
ATOM 732 O O . GLY A 1 99 ? 10.273 12.891 -0.593 1.00 95.44 99 GLY A O 1
ATOM 733 N N . VAL A 1 100 ? 11.357 13.989 -2.216 1.00 96.69 100 VAL A N 1
ATOM 734 C CA . VAL A 1 100 ? 10.667 15.283 -2.050 1.00 96.69 100 VAL A CA 1
ATOM 735 C C . VAL A 1 100 ? 9.141 15.168 -2.193 1.00 96.69 100 VAL A C 1
ATOM 737 O O . VAL A 1 100 ? 8.400 15.957 -1.606 1.00 96.69 100 VAL A O 1
ATOM 740 N N . ALA A 1 101 ? 8.640 14.183 -2.946 1.00 96.62 101 ALA A N 1
ATOM 741 C CA . ALA A 1 101 ? 7.209 14.036 -3.209 1.00 96.62 101 ALA A CA 1
ATOM 742 C C . ALA A 1 101 ? 6.406 13.497 -2.010 1.00 96.62 101 ALA A C 1
ATOM 744 O O . ALA A 1 101 ? 5.176 13.615 -2.019 1.00 96.62 101 ALA A O 1
ATOM 745 N N . ARG A 1 102 ? 7.069 12.962 -0.970 1.00 96.88 102 ARG A N 1
ATOM 746 C CA . ARG A 1 102 ? 6.434 12.335 0.204 1.00 96.88 102 ARG A CA 1
ATOM 747 C C . ARG A 1 102 ? 5.276 13.143 0.769 1.00 96.88 102 ARG A C 1
ATOM 749 O O . ARG A 1 102 ? 4.156 12.656 0.911 1.00 96.88 102 ARG A O 1
ATOM 756 N N . ASP A 1 103 ? 5.554 14.408 1.057 1.00 97.06 103 ASP A N 1
ATOM 757 C CA . ASP A 1 103 ? 4.622 15.333 1.686 1.00 97.06 103 ASP A CA 1
ATOM 758 C C . ASP A 1 103 ? 3.399 15.613 0.809 1.00 97.06 103 ASP A C 1
ATOM 760 O O . ASP A 1 103 ? 2.274 15.697 1.305 1.00 97.06 103 ASP A O 1
ATOM 764 N N . ALA A 1 104 ? 3.603 15.750 -0.502 1.00 97.12 104 ALA A N 1
ATOM 765 C CA . ALA A 1 104 ? 2.511 15.950 -1.443 1.00 97.12 104 ALA A CA 1
ATOM 766 C C . ALA A 1 104 ? 1.627 14.699 -1.528 1.00 97.12 104 ALA A C 1
ATOM 768 O O . ALA A 1 104 ? 0.406 14.815 -1.426 1.00 97.12 104 ALA A O 1
ATOM 769 N N . MET A 1 105 ? 2.232 13.512 -1.625 1.00 98.00 105 MET A N 1
ATOM 770 C CA . MET A 1 105 ? 1.505 12.242 -1.682 1.00 98.00 105 MET A CA 1
ATOM 771 C C . MET A 1 105 ? 0.689 11.992 -0.408 1.00 98.00 105 MET A C 1
ATOM 773 O O . MET A 1 105 ? -0.495 11.670 -0.501 1.00 98.00 105 MET A O 1
ATOM 777 N N . GLN A 1 106 ? 1.265 12.222 0.779 1.00 98.19 106 GLN A N 1
ATOM 778 C CA . GLN A 1 106 ? 0.532 12.099 2.045 1.00 98.19 106 GLN A CA 1
ATOM 779 C C . GLN A 1 106 ? -0.633 13.088 2.140 1.00 98.19 106 GLN A C 1
ATOM 781 O O . GLN A 1 106 ? -1.701 12.726 2.627 1.00 98.19 106 GLN A O 1
ATOM 786 N N . ARG A 1 107 ? -0.481 14.329 1.653 1.00 98.06 107 ARG A N 1
ATOM 787 C CA . ARG A 1 107 ? -1.595 15.294 1.620 1.00 98.06 107 ARG A CA 1
ATOM 788 C C . ARG A 1 107 ? -2.735 14.831 0.712 1.00 98.06 107 ARG A C 1
ATOM 790 O O . ARG A 1 107 ? -3.895 14.958 1.106 1.00 98.06 107 ARG A O 1
ATOM 797 N N . ARG A 1 108 ? -2.425 14.281 -0.468 1.00 98.06 108 ARG A N 1
ATOM 798 C CA . ARG A 1 108 ? -3.440 13.740 -1.391 1.00 98.06 108 ARG A CA 1
ATOM 799 C C . ARG A 1 108 ? -4.119 12.502 -0.804 1.00 98.06 108 ARG A C 1
ATOM 801 O O . ARG A 1 108 ? -5.344 12.418 -0.832 1.00 98.06 108 ARG A O 1
ATOM 808 N N . LEU A 1 109 ? -3.364 11.595 -0.176 1.00 98.31 109 LEU A N 1
ATOM 809 C CA . LEU A 1 109 ? -3.960 10.441 0.499 1.00 98.31 109 LEU A CA 1
ATOM 810 C C . LEU A 1 109 ? -4.799 10.851 1.715 1.00 98.31 109 LEU A C 1
ATOM 812 O O . LEU A 1 109 ? -5.889 10.319 1.900 1.00 98.31 109 LEU A O 1
ATOM 816 N N . ARG A 1 110 ? -4.357 11.833 2.508 1.00 98.38 110 ARG A N 1
ATOM 817 C CA . ARG A 1 110 ? -5.139 12.401 3.617 1.00 98.38 110 ARG A CA 1
ATOM 818 C C . ARG A 1 110 ? -6.504 12.890 3.139 1.00 98.38 110 ARG A C 1
ATOM 820 O O . ARG A 1 110 ? -7.503 12.612 3.797 1.00 98.38 110 ARG A O 1
ATOM 827 N N . ALA A 1 111 ? -6.557 13.615 2.019 1.00 98.19 111 ALA A N 1
ATOM 828 C CA . ALA A 1 111 ? -7.816 14.085 1.443 1.00 98.19 111 ALA A CA 1
ATOM 829 C C . ALA A 1 111 ? -8.740 12.910 1.076 1.00 98.19 111 ALA A C 1
ATOM 831 O O . ALA A 1 111 ? -9.908 12.904 1.467 1.00 98.19 111 ALA A O 1
ATOM 832 N N . ALA A 1 112 ? -8.199 11.871 0.434 1.00 97.94 112 ALA A N 1
ATOM 833 C CA . ALA A 1 112 ? -8.970 10.682 0.084 1.00 97.94 112 ALA A CA 1
ATOM 834 C C . ALA A 1 112 ? -9.457 9.894 1.314 1.00 97.94 112 ALA A C 1
ATOM 836 O O . ALA A 1 112 ? -10.617 9.486 1.369 1.00 97.94 112 ALA A O 1
ATOM 837 N N . VAL A 1 113 ? -8.616 9.734 2.342 1.00 97.69 113 VAL A N 1
ATOM 838 C CA . VAL A 1 113 ? -9.003 9.100 3.613 1.00 97.69 113 VAL A CA 1
ATOM 839 C C . VAL A 1 113 ? -10.125 9.888 4.285 1.00 97.69 113 VAL A C 1
ATOM 841 O O . VAL A 1 113 ? -11.102 9.290 4.727 1.00 97.69 113 VAL A O 1
ATOM 844 N N . LEU A 1 114 ? -10.033 11.220 4.336 1.00 98.00 114 LEU A N 1
ATOM 845 C CA . LEU A 1 114 ? -11.102 12.066 4.873 1.00 98.00 114 LEU A CA 1
ATOM 846 C C . LEU A 1 114 ? -12.419 11.861 4.116 1.00 98.00 114 LEU A C 1
ATOM 848 O O . LEU A 1 114 ? -13.462 11.701 4.750 1.00 98.00 114 LEU A O 1
ATOM 852 N N . GLN A 1 115 ? -12.371 11.813 2.783 1.00 96.81 115 GLN A N 1
ATOM 853 C CA . GLN A 1 115 ? -13.547 11.598 1.942 1.00 96.81 115 GLN A CA 1
ATOM 854 C C . GLN A 1 115 ? -14.189 10.225 2.175 1.00 96.81 115 GLN A C 1
AT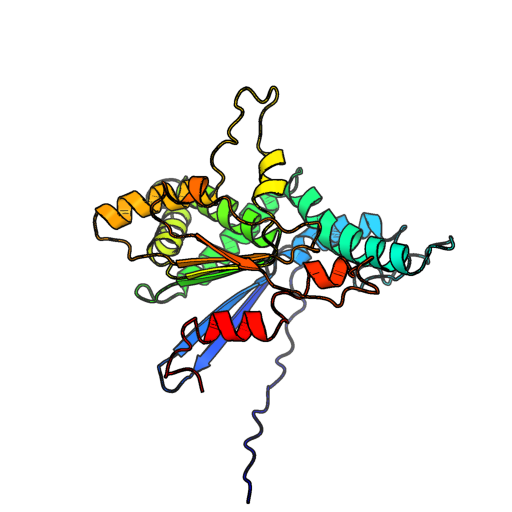OM 856 O O . GLN A 1 115 ? -15.404 10.144 2.367 1.00 96.81 115 GLN A O 1
ATOM 861 N N . VAL A 1 116 ? -13.395 9.151 2.207 1.00 95.88 116 VAL A N 1
ATOM 862 C CA . VAL A 1 116 ? -13.895 7.791 2.469 1.00 95.88 116 VAL A CA 1
ATOM 863 C C . VAL A 1 116 ? -14.471 7.684 3.880 1.00 95.88 116 VAL A C 1
ATOM 865 O O . VAL A 1 116 ? -15.593 7.207 4.067 1.00 95.88 116 VAL A O 1
ATOM 868 N N . MET A 1 117 ? -13.746 8.182 4.883 1.00 94.56 117 MET A N 1
ATOM 869 C CA . MET A 1 117 ? -14.157 8.074 6.283 1.00 94.56 117 MET A CA 1
ATOM 870 C C . MET A 1 117 ? -15.387 8.922 6.614 1.00 94.56 117 MET A C 1
ATOM 872 O O . MET A 1 117 ? -16.157 8.530 7.488 1.00 94.56 117 MET A O 1
ATOM 876 N N . ALA A 1 118 ? -15.615 10.041 5.918 1.00 93.44 118 ALA A N 1
ATOM 877 C CA . ALA A 1 118 ? -16.823 10.853 6.081 1.00 93.44 118 ALA A CA 1
ATOM 878 C C . ALA A 1 118 ? -18.102 10.109 5.665 1.00 93.44 118 ALA A C 1
ATOM 880 O O . ALA A 1 118 ? -19.180 10.389 6.184 1.00 93.44 118 ALA A O 1
ATOM 881 N N . GLN A 1 119 ? -17.991 9.150 4.747 1.00 90.38 119 GLN A N 1
ATOM 882 C CA . GLN A 1 119 ? -19.128 8.376 4.256 1.00 90.38 119 GLN A CA 1
ATOM 883 C C . GLN A 1 119 ? -19.234 6.982 4.909 1.00 90.38 119 GLN A C 1
ATOM 885 O O . GLN A 1 119 ? -20.199 6.246 4.671 1.00 90.38 119 GLN A O 1
ATOM 890 N N . ALA A 1 120 ? -18.236 6.579 5.700 1.00 88.38 120 ALA A N 1
ATOM 891 C CA . ALA A 1 120 ? -18.195 5.280 6.357 1.00 88.38 120 ALA A CA 1
ATOM 892 C C . ALA A 1 120 ? -19.130 5.260 7.586 1.00 88.38 120 ALA A C 1
ATOM 894 O O . ALA A 1 120 ? -18.952 6.081 8.487 1.00 88.38 120 ALA A O 1
ATOM 895 N N . PRO A 1 121 ? -20.069 4.296 7.709 1.00 87.44 121 PRO A N 1
ATOM 896 C CA . PRO A 1 121 ? -20.975 4.227 8.861 1.00 87.44 121 PRO A CA 1
ATOM 897 C C . PRO A 1 121 ? -20.194 4.124 10.172 1.00 87.44 121 PRO A C 1
ATOM 899 O O . PRO A 1 121 ? -19.334 3.255 10.268 1.00 87.44 121 PRO A O 1
ATOM 902 N N . GLU A 1 122 ? -20.478 4.956 11.177 1.00 82.88 122 GLU A N 1
ATOM 903 C CA . GLU A 1 122 ? -19.623 5.100 12.373 1.00 82.88 122 GLU A CA 1
ATOM 904 C C . GLU A 1 122 ? -19.346 3.788 13.121 1.00 82.88 122 GLU A C 1
ATOM 906 O O . GLU A 1 122 ? -18.217 3.543 13.540 1.00 82.88 122 GLU A O 1
ATOM 911 N N . ALA A 1 123 ? -20.348 2.914 13.236 1.00 85.06 123 ALA A N 1
ATOM 912 C CA . ALA A 1 123 ? -20.243 1.662 13.983 1.00 85.06 123 ALA A CA 1
ATOM 913 C C . ALA A 1 123 ? -19.676 0.480 13.171 1.00 85.06 123 ALA A C 1
ATOM 915 O O . ALA A 1 123 ? -19.441 -0.592 13.735 1.00 85.06 123 ALA A O 1
ATOM 916 N N . ALA A 1 124 ? -19.479 0.627 11.854 1.00 90.94 124 ALA A N 1
ATOM 917 C CA . ALA A 1 124 ? -19.067 -0.497 11.014 1.00 90.94 124 ALA A CA 1
ATOM 918 C C . ALA A 1 124 ? -17.591 -0.877 11.269 1.00 90.94 124 ALA A C 1
ATOM 920 O O . ALA A 1 124 ? -16.739 0.013 11.334 1.00 90.94 124 ALA A O 1
ATOM 921 N N . PRO A 1 125 ? -17.241 -2.168 11.393 1.00 93.50 125 PRO A N 1
ATOM 922 C CA . PRO A 1 125 ? -15.841 -2.577 11.473 1.00 93.50 125 PRO A CA 1
ATOM 923 C C . PRO A 1 125 ? -15.091 -2.175 10.196 1.00 93.50 125 PRO A C 1
ATOM 925 O O . PRO A 1 125 ? -15.657 -2.218 9.106 1.00 93.50 125 PRO A O 1
ATOM 928 N N . LEU A 1 126 ? -13.826 -1.782 10.339 1.00 95.25 126 LEU A N 1
ATOM 929 C CA . LEU A 1 126 ? -12.955 -1.463 9.212 1.00 95.25 126 LEU A CA 1
ATOM 930 C C . LEU A 1 126 ? -12.048 -2.659 8.908 1.00 95.25 126 LEU A C 1
ATOM 932 O O . LEU A 1 126 ? -11.423 -3.225 9.811 1.00 95.25 126 LEU A O 1
ATOM 936 N N . VAL A 1 127 ? -11.973 -3.015 7.629 1.00 95.50 127 VAL A N 1
ATOM 937 C CA . VAL A 1 127 ? -10.990 -3.948 7.077 1.00 95.50 127 VAL A CA 1
ATOM 938 C C . VAL A 1 127 ? -10.099 -3.157 6.133 1.00 95.50 127 VAL A C 1
ATOM 940 O O . VAL A 1 127 ? -10.606 -2.412 5.298 1.00 95.50 127 VAL A O 1
ATOM 943 N N . VAL A 1 128 ? -8.786 -3.307 6.274 1.00 97.19 128 VAL A N 1
ATOM 944 C CA . VAL A 1 128 ? -7.804 -2.690 5.380 1.00 97.19 128 VAL A CA 1
ATOM 945 C C . VAL A 1 128 ? -7.037 -3.794 4.678 1.00 97.19 128 VAL A C 1
ATOM 947 O O . VAL A 1 128 ? -6.519 -4.695 5.331 1.00 97.19 128 VAL A O 1
ATOM 950 N N . ILE A 1 129 ? -6.953 -3.695 3.355 1.00 96.88 129 ILE A N 1
ATOM 951 C CA . ILE A 1 129 ? -6.069 -4.509 2.525 1.00 96.88 129 ILE A CA 1
ATOM 952 C C . ILE A 1 129 ? -5.068 -3.541 1.903 1.00 96.88 129 ILE A C 1
ATOM 954 O O . ILE A 1 129 ? -5.445 -2.687 1.104 1.00 96.88 129 ILE A O 1
ATOM 958 N N . ALA A 1 130 ? -3.810 -3.633 2.316 1.00 96.56 130 ALA A N 1
ATOM 959 C CA . ALA A 1 130 ? -2.730 -2.797 1.817 1.00 96.56 130 ALA A CA 1
ATOM 960 C C . ALA A 1 130 ? -1.753 -3.640 0.994 1.00 96.56 130 ALA A C 1
ATOM 962 O O . ALA A 1 130 ? -1.433 -4.766 1.368 1.00 96.56 130 ALA A O 1
ATOM 963 N N . HIS A 1 131 ? -1.269 -3.081 -0.113 1.00 94.56 131 HIS A N 1
ATOM 964 C CA . HIS A 1 131 ? -0.350 -3.758 -1.024 1.00 94.56 131 HIS A CA 1
ATOM 965 C C . HIS A 1 131 ? 0.950 -2.966 -1.155 1.00 94.56 131 HIS A C 1
ATOM 967 O O . HIS A 1 131 ? 0.900 -1.763 -1.437 1.00 94.56 131 HIS A O 1
ATOM 973 N N . SER A 1 132 ? 2.097 -3.631 -0.982 1.00 93.50 132 SER A N 1
ATOM 974 C CA . SER A 1 132 ? 3.426 -3.066 -1.241 1.00 93.50 132 SER A CA 1
ATOM 975 C C . SER A 1 132 ? 3.619 -1.693 -0.570 1.00 93.50 132 SER A C 1
ATOM 977 O O . SER A 1 132 ? 3.212 -1.504 0.585 1.00 93.50 132 SER A O 1
ATOM 979 N N . MET A 1 133 ? 4.193 -0.714 -1.274 1.00 94.19 133 MET A N 1
ATOM 980 C CA . MET A 1 133 ? 4.391 0.669 -0.818 1.00 94.19 133 MET A CA 1
ATOM 981 C C . MET A 1 133 ? 3.108 1.347 -0.292 1.00 94.19 133 MET A C 1
ATOM 983 O O . MET A 1 133 ? 3.174 2.217 0.579 1.00 94.19 133 MET A O 1
ATOM 987 N N . GLY A 1 134 ? 1.926 0.925 -0.758 1.00 95.12 134 GLY A N 1
ATOM 988 C CA . GLY A 1 134 ? 0.638 1.458 -0.305 1.00 95.12 134 GLY A CA 1
ATOM 989 C C . GLY A 1 134 ? 0.417 1.312 1.205 1.00 95.12 134 GLY A C 1
ATOM 990 O O . GLY A 1 134 ? -0.225 2.167 1.811 1.00 95.12 134 GLY A O 1
ATOM 991 N N . SER A 1 135 ? 1.001 0.283 1.830 1.00 95.38 135 SER A N 1
ATOM 992 C CA . SER A 1 135 ? 0.997 0.109 3.290 1.00 95.38 135 SER A CA 1
ATOM 993 C C . SER A 1 135 ? 1.732 1.242 4.013 1.00 95.38 135 SER A C 1
ATOM 995 O O . SER A 1 135 ? 1.155 1.897 4.881 1.00 95.38 135 SER A O 1
ATOM 997 N N . LYS A 1 136 ? 2.974 1.533 3.611 1.00 96.44 136 LYS A N 1
ATOM 998 C CA . LYS A 1 136 ? 3.796 2.604 4.191 1.00 96.44 136 LYS A CA 1
ATOM 999 C C . LYS A 1 136 ? 3.135 3.967 4.010 1.00 96.44 136 LYS A C 1
ATOM 1001 O O . LYS A 1 136 ? 3.007 4.716 4.975 1.00 96.44 136 LYS A O 1
ATOM 1006 N N . LEU A 1 137 ? 2.671 4.264 2.794 1.00 97.81 137 LEU A N 1
ATOM 1007 C CA . LEU A 1 137 ? 1.988 5.521 2.489 1.00 97.81 137 LEU A CA 1
ATOM 1008 C C . LEU A 1 137 ? 0.726 5.696 3.355 1.00 97.81 137 LEU A C 1
ATOM 1010 O O . LEU A 1 137 ? 0.515 6.777 3.910 1.00 97.81 137 LEU A O 1
ATOM 1014 N N . LEU A 1 138 ? -0.088 4.646 3.513 1.00 98.00 138 LEU A N 1
ATOM 1015 C CA . LEU A 1 138 ? -1.291 4.684 4.346 1.00 98.00 138 LEU A CA 1
ATOM 1016 C C . LEU A 1 138 ? -0.970 4.934 5.820 1.00 98.00 138 LEU A C 1
ATOM 1018 O O . LEU A 1 138 ? -1.549 5.843 6.416 1.00 98.00 138 LEU A O 1
ATOM 1022 N N . PHE A 1 139 ? -0.063 4.159 6.415 1.00 97.75 139 PHE A N 1
ATOM 1023 C CA . PHE A 1 139 ? 0.214 4.270 7.848 1.00 97.75 139 PHE A CA 1
ATOM 1024 C C . PHE A 1 139 ? 0.982 5.537 8.209 1.00 97.75 139 PHE A C 1
ATOM 1026 O O . PHE A 1 139 ? 0.664 6.154 9.222 1.00 97.75 139 PHE A O 1
ATOM 1033 N N . ASP A 1 140 ? 1.893 6.010 7.358 1.00 98.25 140 ASP A N 1
ATOM 1034 C CA . ASP A 1 140 ? 2.520 7.317 7.562 1.00 98.25 140 ASP A CA 1
ATOM 1035 C C . ASP A 1 140 ? 1.477 8.444 7.520 1.00 98.25 140 ASP A C 1
ATOM 1037 O O . ASP A 1 140 ? 1.490 9.345 8.359 1.00 98.25 140 ASP A O 1
ATOM 1041 N N . THR A 1 141 ? 0.536 8.372 6.571 1.00 98.56 141 THR A N 1
ATOM 1042 C CA . THR A 1 141 ? -0.543 9.360 6.443 1.00 98.56 141 THR A CA 1
ATOM 1043 C C . THR A 1 141 ? -1.458 9.337 7.667 1.00 98.56 141 THR A C 1
ATOM 1045 O O . THR A 1 141 ? -1.732 10.388 8.242 1.00 98.56 141 THR A O 1
ATOM 1048 N N . LEU A 1 142 ? -1.899 8.156 8.111 1.00 98.50 142 LEU A N 1
ATOM 1049 C CA . LEU A 1 142 ? -2.739 8.018 9.303 1.00 98.50 142 LEU A CA 1
ATOM 1050 C C . LEU A 1 142 ? -2.017 8.481 10.574 1.00 98.50 142 LEU A C 1
ATOM 1052 O O . LEU A 1 142 ? -2.641 9.120 11.422 1.00 98.50 142 LEU A O 1
ATOM 1056 N N . LEU A 1 143 ? -0.714 8.207 10.702 1.00 98.12 143 LEU A N 1
ATOM 1057 C CA . LEU A 1 143 ? 0.089 8.686 11.826 1.00 98.12 143 LEU A CA 1
ATOM 1058 C C . LEU A 1 143 ? 0.121 10.210 11.852 1.00 98.12 143 LEU A C 1
ATOM 1060 O O . LEU A 1 143 ? -0.277 10.792 12.860 1.00 98.12 143 LEU A O 1
ATOM 1064 N N . ARG A 1 144 ? 0.475 10.850 10.735 1.00 98.25 144 ARG A N 1
ATOM 1065 C CA . ARG A 1 144 ? 0.503 12.313 10.628 1.00 98.25 144 ARG A CA 1
ATOM 1066 C C . ARG A 1 144 ? -0.860 12.938 10.912 1.00 98.25 144 ARG A C 1
ATOM 1068 O O . ARG A 1 144 ? -0.951 13.906 11.659 1.00 98.25 144 ARG A O 1
ATOM 1075 N N . MET A 1 145 ? -1.932 12.357 10.373 1.00 98.56 145 MET A N 1
ATOM 1076 C CA . MET A 1 145 ? -3.300 12.795 10.666 1.00 98.56 145 MET A CA 1
ATOM 1077 C C . MET A 1 145 ? -3.620 12.694 12.164 1.00 98.56 145 MET A C 1
ATOM 1079 O O . MET A 1 145 ? -4.263 13.584 12.708 1.00 98.56 145 MET A O 1
ATOM 1083 N N . SER A 1 146 ? -3.152 11.645 12.849 1.00 97.19 146 SER A N 1
ATOM 1084 C CA . SER A 1 146 ? -3.352 11.454 14.296 1.00 97.19 146 SER A CA 1
ATOM 1085 C C . SER A 1 146 ? -2.541 12.410 15.186 1.00 97.19 146 SER A C 1
ATOM 1087 O O . SER A 1 146 ? -2.702 12.388 16.408 1.00 97.19 146 SER A O 1
ATOM 1089 N N . GLU A 1 147 ? -1.633 13.186 14.596 1.00 96.69 147 GLU A N 1
ATOM 1090 C CA . GLU A 1 147 ? -0.790 14.188 15.260 1.00 96.69 147 GLU A CA 1
ATOM 1091 C C . GLU A 1 147 ? -1.241 15.625 14.952 1.00 96.69 147 GLU A C 1
ATOM 1093 O O . GLU A 1 147 ? -0.730 16.575 15.544 1.00 96.69 147 GLU A O 1
ATOM 1098 N N . GLU A 1 148 ? -2.230 15.799 14.067 1.00 97.56 148 GLU A N 1
ATOM 1099 C CA . GLU A 1 148 ? -2.915 17.079 13.873 1.00 97.56 148 GLU A CA 1
ATOM 1100 C C . GLU A 1 148 ? -3.645 17.524 15.157 1.00 97.56 148 GLU A C 1
ATOM 1102 O O . GLU A 1 148 ? -3.925 16.694 16.031 1.00 97.56 148 GLU A O 1
ATOM 1107 N N . PRO A 1 149 ? -3.996 18.824 15.289 1.00 98.00 149 PRO A N 1
ATOM 1108 C CA . PRO A 1 149 ? -4.646 19.345 16.486 1.00 98.00 149 PRO A CA 1
ATOM 1109 C C . PRO A 1 149 ? -5.831 18.477 16.946 1.00 98.00 149 PRO A C 1
ATOM 1111 O O . PRO A 1 149 ? -6.655 18.081 16.105 1.00 98.00 149 PRO A O 1
ATOM 1114 N N . PRO A 1 150 ? -5.950 18.186 18.257 1.00 94.75 150 PRO A N 1
ATOM 1115 C CA . PRO A 1 150 ? -7.049 17.389 18.790 1.00 94.75 150 PRO A CA 1
ATOM 1116 C C . PRO A 1 150 ? -8.414 17.934 18.356 1.00 94.75 150 PRO A C 1
ATOM 1118 O O . PRO A 1 150 ? -8.662 19.135 18.411 1.00 94.75 150 PRO A O 1
ATOM 1121 N N . GLY A 1 151 ? -9.302 17.044 17.908 1.00 94.25 151 GLY A N 1
ATOM 1122 C CA . GLY A 1 151 ? -10.633 17.411 17.408 1.00 94.25 151 GLY A CA 1
ATOM 1123 C C . GLY A 1 151 ? -10.675 17.880 15.949 1.00 94.25 151 GLY A C 1
ATOM 1124 O O . GLY A 1 151 ? -11.766 18.048 15.407 1.00 94.25 151 GLY A O 1
ATOM 1125 N N . SER A 1 152 ? -9.529 18.037 15.276 1.00 97.81 152 SER A N 1
ATOM 1126 C CA . SER A 1 152 ? -9.507 18.258 13.826 1.00 97.81 152 SER A CA 1
ATOM 1127 C C . SER A 1 152 ? -10.136 17.079 13.072 1.00 97.81 152 SER A C 1
ATOM 1129 O O . SER A 1 152 ? -10.095 15.929 13.520 1.00 97.81 152 SER A O 1
ATOM 1131 N N . ALA A 1 153 ? -10.698 17.347 11.889 1.00 96.88 153 ALA A N 1
ATOM 1132 C CA . ALA A 1 153 ? -11.325 16.311 11.067 1.00 96.88 153 ALA A CA 1
ATOM 1133 C C . ALA A 1 153 ? -10.364 15.150 10.751 1.00 96.88 153 ALA A C 1
ATOM 1135 O O . ALA A 1 153 ? -10.779 13.992 10.757 1.00 96.88 153 ALA A O 1
ATOM 1136 N N . ALA A 1 154 ? -9.081 15.448 10.525 1.00 97.81 154 ALA A N 1
ATOM 1137 C CA . ALA A 1 154 ? -8.059 14.446 10.249 1.00 97.81 154 ALA A CA 1
ATOM 1138 C C . ALA A 1 154 ? -7.702 13.610 11.476 1.00 97.81 154 ALA A C 1
ATOM 1140 O O . ALA A 1 154 ? -7.716 12.384 11.374 1.00 97.81 154 ALA A O 1
ATOM 1141 N N . ALA A 1 155 ? -7.476 14.239 12.634 1.00 97.25 155 ALA A N 1
ATOM 1142 C CA . ALA A 1 155 ? -7.212 13.510 13.872 1.00 97.25 155 ALA A CA 1
ATOM 1143 C C . ALA A 1 155 ? -8.380 12.582 14.227 1.00 97.25 155 ALA A C 1
ATOM 1145 O O . ALA A 1 155 ? -8.173 11.409 14.539 1.00 97.25 155 ALA A O 1
ATOM 1146 N N . LEU A 1 156 ? -9.619 13.066 14.090 1.00 95.56 156 LEU A N 1
ATOM 1147 C CA . LEU A 1 156 ? -10.818 12.260 14.315 1.00 95.56 156 LEU A CA 1
ATOM 1148 C C . LEU A 1 156 ? -10.952 11.118 13.299 1.00 95.56 156 LEU A C 1
ATOM 1150 O O . LEU A 1 156 ? -11.282 10.000 13.687 1.00 95.56 156 LEU A O 1
ATOM 1154 N N . ALA A 1 157 ? -10.697 11.363 12.012 1.00 96.25 157 ALA A N 1
ATOM 1155 C CA . ALA A 1 157 ? -10.767 10.323 10.987 1.00 96.25 157 ALA A CA 1
ATOM 1156 C C . ALA A 1 157 ? -9.708 9.233 11.200 1.00 96.25 157 ALA A C 1
ATOM 1158 O O . ALA A 1 157 ? -10.043 8.052 11.129 1.00 96.25 157 ALA A O 1
ATOM 1159 N N . ALA A 1 158 ? -8.467 9.613 11.515 1.00 96.69 158 ALA A N 1
ATOM 1160 C CA . ALA A 1 158 ? -7.390 8.673 11.807 1.00 96.69 158 ALA A CA 1
ATOM 1161 C C . ALA A 1 158 ? -7.685 7.850 13.065 1.00 96.69 158 ALA A C 1
ATOM 1163 O O . ALA A 1 158 ? -7.588 6.624 13.029 1.00 96.69 158 ALA A O 1
ATOM 1164 N N . GLN A 1 159 ? -8.129 8.503 14.145 1.00 93.25 159 GLN A N 1
ATOM 1165 C CA . GLN A 1 159 ? -8.518 7.819 15.376 1.00 93.25 159 GLN A CA 1
ATOM 1166 C C . GLN A 1 159 ? -9.650 6.818 15.116 1.00 93.25 159 GLN A C 1
ATOM 1168 O O . GLN A 1 159 ? -9.525 5.647 15.463 1.00 93.25 159 GLN A O 1
ATOM 1173 N N . ARG A 1 160 ? -10.716 7.232 14.414 1.00 92.81 160 ARG A N 1
ATOM 1174 C CA . ARG A 1 160 ? -11.822 6.334 14.043 1.00 92.81 160 ARG A CA 1
ATOM 1175 C C . ARG A 1 160 ? -11.356 5.170 13.174 1.00 92.81 160 ARG A C 1
ATOM 1177 O O . ARG A 1 160 ? -11.806 4.050 13.396 1.00 92.81 160 ARG A O 1
ATOM 1184 N N . ALA A 1 161 ? -10.504 5.421 12.180 1.00 94.62 161 ALA A N 1
ATOM 1185 C CA . ALA A 1 161 ? -9.992 4.377 11.299 1.00 94.62 161 ALA A CA 1
ATOM 1186 C C . ALA A 1 161 ? -9.231 3.322 12.109 1.00 94.62 161 ALA A C 1
ATOM 1188 O O . ALA A 1 161 ? -9.549 2.135 12.029 1.00 94.62 161 ALA A O 1
ATOM 1189 N N . ILE A 1 162 ? -8.300 3.765 12.957 1.00 93.12 162 ILE A N 1
ATOM 1190 C CA . ILE A 1 162 ? -7.526 2.870 13.810 1.00 93.12 162 ILE A CA 1
ATOM 1191 C C . ILE A 1 162 ? -8.418 2.144 14.805 1.00 93.12 162 ILE A C 1
ATOM 1193 O O . ILE A 1 162 ? -8.317 0.928 14.862 1.00 93.12 162 ILE A O 1
ATOM 1197 N N . ASP A 1 163 ? -9.325 2.818 15.518 1.00 91.38 163 ASP A N 1
ATOM 1198 C CA . ASP A 1 163 ? -10.215 2.215 16.527 1.00 91.38 163 ASP A CA 1
ATOM 1199 C C . ASP A 1 163 ? -11.163 1.156 15.946 1.00 91.38 163 ASP A C 1
ATOM 1201 O O . ASP A 1 163 ? -11.480 0.143 16.589 1.00 91.38 163 ASP A O 1
ATOM 1205 N N . ARG A 1 164 ? -11.584 1.342 14.695 1.00 92.50 164 ARG A N 1
ATOM 1206 C CA . ARG A 1 164 ? -12.504 0.438 13.998 1.00 92.50 164 ARG A CA 1
ATOM 1207 C C . ARG A 1 164 ? -11.805 -0.699 13.269 1.00 92.50 164 ARG A C 1
ATOM 1209 O O . ARG A 1 164 ? -12.494 -1.653 12.906 1.00 92.50 164 ARG A O 1
ATOM 1216 N N . LEU A 1 165 ? -10.490 -0.628 13.073 1.00 93.56 165 LEU A N 1
ATOM 1217 C CA . LEU A 1 165 ? -9.724 -1.644 12.360 1.00 93.56 165 LEU A CA 1
ATOM 1218 C C . LEU A 1 165 ? -9.854 -3.004 13.061 1.00 93.56 165 LEU A C 1
ATOM 1220 O O . LEU A 1 165 ? -9.531 -3.136 14.243 1.00 93.56 165 LEU A O 1
ATOM 1224 N N . ARG A 1 166 ? -10.377 -4.011 12.358 1.00 92.50 166 ARG A N 1
ATOM 1225 C CA . ARG A 1 166 ? -10.538 -5.391 12.868 1.00 92.50 166 ARG A CA 1
ATOM 1226 C C . ARG A 1 166 ? -9.646 -6.386 12.156 1.00 92.50 166 ARG A C 1
ATOM 1228 O O . ARG A 1 166 ? -9.197 -7.347 12.772 1.00 92.50 166 ARG A O 1
ATOM 1235 N N . LEU A 1 167 ? -9.412 -6.149 10.873 1.00 94.06 167 LEU A N 1
ATOM 1236 C CA . LEU A 1 167 ? -8.567 -6.974 10.036 1.00 94.06 167 LEU A CA 1
ATOM 1237 C C . LEU A 1 167 ? -7.681 -6.056 9.203 1.00 94.06 167 LEU A C 1
ATOM 1239 O O . LEU A 1 167 ? -8.178 -5.194 8.476 1.00 94.06 167 LEU A O 1
ATOM 1243 N N . LEU A 1 168 ? -6.378 -6.255 9.336 1.00 96.12 168 LEU A N 1
ATOM 1244 C CA . LEU A 1 168 ? -5.371 -5.664 8.478 1.00 96.12 168 LEU A CA 1
ATOM 1245 C C . LEU A 1 168 ? -4.720 -6.786 7.680 1.00 96.12 168 LEU A C 1
ATOM 1247 O O . LEU A 1 168 ? -4.078 -7.658 8.255 1.00 96.12 168 LEU A O 1
ATOM 1251 N N . VAL A 1 169 ? -4.893 -6.747 6.366 1.00 96.75 169 VAL A N 1
ATOM 1252 C CA . VAL A 1 169 ? -4.201 -7.617 5.424 1.00 96.75 169 VAL A CA 1
ATOM 1253 C C . VAL A 1 169 ? -3.125 -6.809 4.723 1.00 96.75 169 VAL A C 1
ATOM 1255 O O . VAL A 1 169 ? -3.394 -5.737 4.182 1.00 96.75 169 VAL A O 1
ATOM 1258 N N . MET A 1 170 ? -1.910 -7.332 4.719 1.00 97.12 170 MET A N 1
ATOM 1259 C CA . MET A 1 170 ? -0.765 -6.741 4.050 1.00 97.12 170 MET A CA 1
ATOM 1260 C C . MET A 1 170 ? -0.238 -7.740 3.032 1.00 97.12 170 MET A C 1
ATOM 1262 O O . MET A 1 170 ? 0.171 -8.835 3.399 1.00 97.12 170 MET A O 1
ATOM 1266 N N . ALA A 1 171 ? -0.270 -7.372 1.761 1.00 95.88 171 ALA A N 1
ATOM 1267 C CA . ALA A 1 171 ? 0.278 -8.161 0.669 1.00 95.88 171 ALA A CA 1
ATOM 1268 C C . ALA A 1 171 ? 1.556 -7.497 0.150 1.00 95.88 171 ALA A C 1
ATOM 1270 O O . ALA A 1 171 ? 1.616 -6.266 0.071 1.00 95.88 171 ALA A O 1
ATOM 1271 N N . ALA A 1 172 ? 2.567 -8.304 -0.175 1.00 94.00 172 ALA A N 1
ATOM 1272 C CA . ALA A 1 172 ? 3.866 -7.827 -0.646 1.00 94.00 172 ALA A CA 1
ATOM 1273 C C . ALA A 1 172 ? 4.509 -6.794 0.304 1.00 94.00 172 ALA A C 1
ATOM 1275 O O . ALA A 1 172 ? 4.938 -5.722 -0.117 1.00 94.00 172 ALA A O 1
ATOM 1276 N N . ASN A 1 173 ? 4.468 -7.037 1.617 1.00 92.06 173 ASN A N 1
ATOM 1277 C CA . ASN A 1 173 ? 4.759 -6.008 2.617 1.00 92.06 173 ASN A CA 1
ATOM 1278 C C . ASN A 1 173 ? 6.190 -5.443 2.502 1.00 92.06 173 ASN A C 1
ATOM 1280 O O . ASN A 1 173 ? 7.168 -6.161 2.672 1.00 92.06 173 ASN A O 1
ATOM 1284 N N . GLN A 1 174 ? 6.300 -4.125 2.315 1.00 92.12 174 GLN A N 1
ATOM 1285 C CA . GLN A 1 174 ? 7.572 -3.413 2.148 1.00 92.12 174 GLN A CA 1
ATOM 1286 C C . GLN A 1 174 ? 7.958 -2.527 3.345 1.00 92.12 174 GLN A C 1
ATOM 1288 O O . GLN A 1 174 ? 8.984 -1.849 3.292 1.00 92.12 174 GLN A O 1
ATOM 1293 N N . ILE A 1 175 ? 7.174 -2.500 4.435 1.00 93.31 175 ILE A N 1
ATOM 1294 C CA . ILE A 1 175 ? 7.449 -1.612 5.581 1.00 93.31 175 ILE A CA 1
ATOM 1295 C C . ILE A 1 175 ? 8.876 -1.774 6.136 1.00 93.31 175 ILE A C 1
ATOM 1297 O O . ILE A 1 175 ? 9.503 -0.737 6.365 1.00 93.31 175 ILE A O 1
ATOM 1301 N N . PRO A 1 176 ? 9.431 -2.991 6.327 1.00 91.50 176 PRO A N 1
ATOM 1302 C CA . PRO A 1 176 ? 10.791 -3.145 6.844 1.00 91.50 176 PRO A CA 1
ATOM 1303 C C . P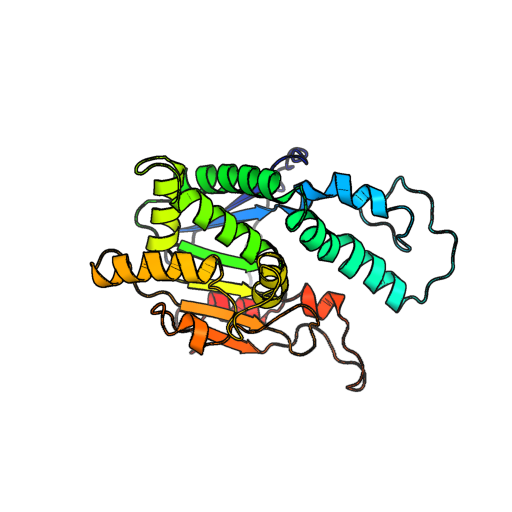RO A 1 176 ? 11.856 -2.472 5.970 1.00 91.50 176 PRO A C 1
ATOM 1305 O O . PRO A 1 176 ? 12.684 -1.728 6.491 1.00 91.50 176 PRO A O 1
ATOM 1308 N N . LEU A 1 177 ? 11.794 -2.668 4.649 1.00 92.38 177 LEU A N 1
ATOM 1309 C CA . LEU A 1 177 ? 12.732 -2.067 3.697 1.00 92.38 177 LEU A CA 1
ATOM 1310 C C . LEU A 1 177 ? 12.554 -0.548 3.612 1.00 92.38 177 LEU A C 1
ATOM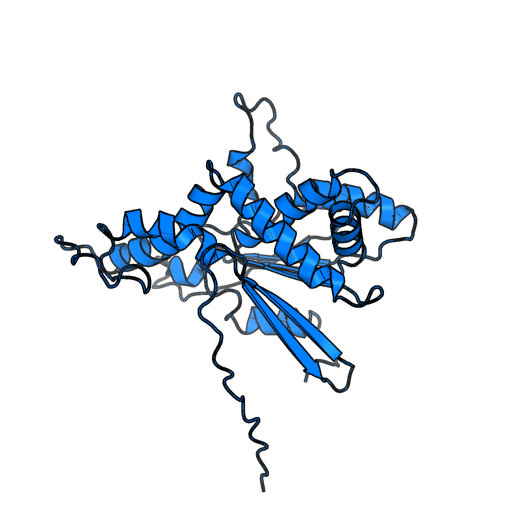 1312 O O . LEU A 1 177 ? 13.518 0.206 3.705 1.00 92.38 177 LEU A O 1
ATOM 1316 N N . LEU A 1 178 ? 11.313 -0.085 3.462 1.00 93.19 178 LEU A N 1
ATOM 1317 C CA . LEU A 1 178 ? 11.017 1.335 3.274 1.00 93.19 178 LEU A CA 1
ATOM 1318 C C . LEU A 1 178 ? 11.270 2.161 4.539 1.00 93.19 178 LEU A C 1
ATOM 1320 O O . LEU A 1 178 ? 11.637 3.327 4.441 1.00 93.19 178 LEU A O 1
ATOM 1324 N N . SER A 1 179 ? 11.121 1.576 5.726 1.00 90.81 179 SER A N 1
ATOM 1325 C CA . SER A 1 179 ? 11.422 2.264 6.988 1.00 90.81 179 SER A CA 1
ATOM 1326 C C . SER A 1 179 ? 12.918 2.524 7.194 1.00 90.81 179 SER A C 1
ATOM 1328 O O . SER A 1 179 ? 13.269 3.317 8.062 1.00 90.81 179 SER A O 1
ATOM 1330 N N . LEU A 1 180 ? 13.815 1.919 6.402 1.00 90.38 180 LEU A N 1
ATOM 1331 C CA . LEU A 1 180 ? 15.244 2.264 6.432 1.00 90.38 180 LEU A CA 1
ATOM 1332 C C . LEU A 1 180 ? 15.491 3.721 6.019 1.00 90.38 180 LEU A C 1
ATOM 1334 O O . LEU A 1 180 ? 16.397 4.355 6.547 1.00 90.38 180 LEU A O 1
ATOM 1338 N N . ALA A 1 181 ? 14.661 4.271 5.125 1.00 91.00 181 ALA A N 1
ATOM 1339 C CA . ALA A 1 181 ? 14.764 5.665 4.690 1.00 91.00 181 ALA A CA 1
ATOM 1340 C C . ALA A 1 181 ? 14.445 6.677 5.808 1.00 91.00 181 ALA A C 1
ATOM 1342 O O . ALA A 1 181 ? 14.787 7.849 5.687 1.00 91.00 181 ALA A O 1
ATOM 1343 N N . ASP A 1 182 ? 13.804 6.227 6.891 1.00 88.88 182 ASP A N 1
ATOM 1344 C CA . ASP A 1 182 ? 13.434 7.054 8.043 1.00 88.88 182 ASP A CA 1
ATOM 1345 C C . ASP A 1 182 ? 14.487 7.017 9.168 1.00 88.88 182 ASP A C 1
ATOM 1347 O O . ASP A 1 182 ? 14.293 7.635 10.217 1.00 88.88 182 ASP A O 1
ATOM 1351 N N . GLN A 1 183 ? 15.588 6.277 8.996 1.00 86.69 183 GLN A N 1
ATOM 1352 C CA . GLN A 1 183 ? 16.592 6.104 10.046 1.00 86.69 183 GLN A CA 1
ATOM 1353 C C . GLN A 1 183 ? 17.687 7.178 9.975 1.00 86.69 183 GLN A C 1
ATOM 1355 O O . GLN A 1 183 ? 18.213 7.451 8.893 1.00 86.69 183 GLN A O 1
ATOM 1360 N N . PRO A 1 184 ? 18.075 7.781 11.115 1.00 84.62 184 PRO A N 1
ATOM 1361 C CA . PRO A 1 184 ? 19.194 8.711 11.153 1.00 84.62 184 PRO A CA 1
ATOM 1362 C C . PRO A 1 184 ? 20.533 7.977 10.998 1.00 84.62 184 PRO A C 1
ATOM 1364 O O . PRO A 1 184 ? 20.668 6.803 11.348 1.00 84.62 184 PRO A O 1
ATOM 1367 N N . LEU A 1 185 ? 21.547 8.707 10.528 1.00 84.62 185 LEU A N 1
ATOM 1368 C CA . LEU A 1 185 ? 22.946 8.294 10.614 1.00 84.62 185 LEU A CA 1
ATOM 1369 C C . LEU A 1 185 ? 23.656 9.098 11.721 1.00 84.62 185 LEU A C 1
ATOM 1371 O O . LEU A 1 185 ? 23.459 10.314 11.782 1.00 84.62 185 LEU A O 1
ATOM 1375 N N . PRO A 1 186 ? 24.512 8.469 12.546 1.00 83.38 186 PRO A N 1
ATOM 1376 C CA . PRO A 1 186 ? 24.778 7.030 12.594 1.00 83.38 186 PRO A CA 1
ATOM 1377 C C . PRO A 1 186 ? 23.574 6.250 13.145 1.00 83.38 186 PRO A C 1
ATOM 1379 O O . PRO A 1 186 ? 22.811 6.758 13.964 1.00 83.38 186 PRO A O 1
ATOM 1382 N N . ALA A 1 187 ? 23.414 4.997 12.714 1.00 76.06 187 ALA A N 1
ATOM 1383 C CA . ALA A 1 187 ? 22.435 4.100 13.317 1.00 76.06 187 ALA A CA 1
ATOM 1384 C C . ALA A 1 187 ? 22.946 3.691 14.709 1.00 76.06 187 ALA A C 1
ATOM 1386 O O . ALA A 1 187 ? 23.687 2.722 14.856 1.00 76.06 187 ALA A O 1
ATOM 1387 N N . GLU A 1 188 ? 22.611 4.477 15.733 1.00 64.94 188 GLU A N 1
ATOM 1388 C CA . GLU A 1 188 ? 23.109 4.264 17.101 1.00 64.94 188 GLU A CA 1
ATOM 1389 C C . GLU A 1 188 ? 22.487 3.042 17.796 1.00 64.94 188 GLU A C 1
ATOM 1391 O O . GLU A 1 188 ? 22.977 2.596 18.833 1.00 64.94 188 GLU A O 1
ATOM 1396 N N . GLN A 1 189 ? 21.410 2.480 17.238 1.00 65.25 189 GLN A N 1
ATOM 1397 C CA . GLN A 1 189 ? 20.670 1.361 17.818 1.00 65.25 189 GLN A CA 1
ATOM 1398 C C . GLN A 1 189 ? 20.633 0.175 16.852 1.00 65.25 189 GLN A C 1
ATOM 1400 O O . GLN A 1 189 ? 20.292 0.319 15.683 1.00 65.25 189 GLN A O 1
ATOM 1405 N N . VAL A 1 190 ? 20.924 -1.022 17.375 1.00 62.28 190 VAL A N 1
ATOM 1406 C CA . VAL A 1 190 ? 20.761 -2.300 16.652 1.00 62.28 190 VAL A CA 1
ATOM 1407 C C . VAL A 1 190 ? 19.280 -2.573 16.346 1.00 62.28 190 VAL A C 1
ATOM 1409 O O . VAL A 1 190 ? 18.956 -3.236 15.365 1.00 62.28 190 VAL A O 1
ATOM 1412 N N . ALA A 1 191 ? 18.371 -2.047 17.173 1.00 68.62 191 ALA A N 1
ATOM 1413 C CA . ALA A 1 191 ? 16.935 -2.145 16.960 1.00 68.62 191 ALA A CA 1
ATOM 1414 C C . ALA A 1 191 ? 16.425 -0.928 16.180 1.00 68.62 191 ALA A C 1
ATOM 1416 O O . ALA A 1 191 ? 16.577 0.210 16.622 1.00 68.62 191 ALA A O 1
ATOM 1417 N N . ALA A 1 192 ? 15.775 -1.178 15.042 1.00 74.19 192 ALA A N 1
ATOM 1418 C CA . ALA A 1 192 ? 15.153 -0.122 14.257 1.00 74.19 192 ALA A CA 1
ATOM 1419 C C . ALA A 1 192 ? 14.068 0.610 15.079 1.00 74.19 192 ALA A C 1
ATOM 1421 O O . ALA A 1 192 ? 13.286 -0.052 15.786 1.00 74.19 192 ALA A O 1
ATOM 1422 N N . PRO A 1 193 ? 13.963 1.949 14.961 1.00 84.25 193 PRO A N 1
ATOM 1423 C CA . PRO A 1 193 ? 12.885 2.706 15.586 1.00 84.25 193 PRO A CA 1
ATOM 1424 C C . PRO A 1 193 ? 11.511 2.182 15.130 1.00 84.25 193 PRO A C 1
ATOM 1426 O O . PRO A 1 193 ? 11.403 1.553 14.070 1.00 84.25 193 PRO A O 1
ATOM 1429 N N . PRO A 1 194 ? 10.457 2.388 15.940 1.00 89.94 194 PRO A N 1
ATOM 1430 C CA . PRO A 1 194 ? 9.116 1.940 15.595 1.00 89.94 194 PRO A CA 1
ATOM 1431 C C . PRO A 1 194 ? 8.636 2.605 14.304 1.00 89.94 194 PRO A C 1
ATOM 1433 O O . PRO A 1 194 ? 8.739 3.823 14.159 1.00 89.94 194 PRO A O 1
ATOM 1436 N N . ASP A 1 195 ? 8.089 1.806 13.392 1.00 92.50 195 ASP A N 1
ATOM 1437 C CA . ASP A 1 195 ? 7.463 2.326 12.178 1.00 92.50 195 ASP A CA 1
ATOM 1438 C C . ASP A 1 195 ? 6.090 2.969 12.466 1.00 92.50 195 ASP A C 1
ATOM 1440 O O . ASP A 1 195 ? 5.558 2.921 13.583 1.00 92.50 195 ASP A O 1
ATOM 1444 N N . SER A 1 196 ? 5.497 3.595 11.448 1.00 95.06 196 SER A N 1
ATOM 1445 C CA . SER A 1 196 ? 4.220 4.295 11.591 1.00 95.06 196 SER A CA 1
ATOM 1446 C C . SER A 1 196 ? 3.055 3.379 11.965 1.00 95.06 196 SER A C 1
ATOM 1448 O O . SER A 1 196 ? 2.185 3.794 12.736 1.00 95.06 196 SER A O 1
ATOM 1450 N N . LEU A 1 197 ? 3.054 2.125 11.504 1.00 94.94 197 LEU A N 1
ATOM 1451 C CA . LEU A 1 197 ? 2.062 1.135 11.908 1.00 94.94 197 LEU A CA 1
ATOM 1452 C C . LEU A 1 197 ? 2.221 0.807 13.397 1.00 94.94 197 LEU A C 1
ATOM 1454 O O . LEU A 1 197 ? 1.240 0.889 14.131 1.00 94.94 197 LEU A O 1
ATOM 1458 N N . GLN A 1 198 ? 3.434 0.525 13.874 1.00 93.94 198 GLN A N 1
ATOM 1459 C CA . GLN A 1 198 ? 3.695 0.271 15.298 1.00 93.94 198 GLN A CA 1
ATOM 1460 C C . GLN A 1 198 ? 3.257 1.449 16.177 1.00 93.94 198 GLN A C 1
ATOM 1462 O O . GLN A 1 198 ? 2.588 1.264 17.196 1.00 93.94 198 GLN A O 1
ATOM 1467 N N . LEU A 1 199 ? 3.569 2.684 15.776 1.00 94.56 199 LEU A N 1
ATOM 1468 C CA . LEU A 1 199 ? 3.152 3.880 16.514 1.00 94.56 199 LEU A CA 1
ATOM 1469 C C . LEU A 1 199 ? 1.622 4.013 16.592 1.00 94.56 199 LEU A C 1
ATOM 1471 O O . LEU A 1 199 ? 1.085 4.331 17.659 1.00 94.56 199 LEU A O 1
ATOM 1475 N N . LEU A 1 200 ? 0.907 3.713 15.507 1.00 95.00 200 LEU A N 1
ATOM 1476 C CA . LEU A 1 200 ? -0.558 3.691 15.488 1.00 95.00 200 LEU A CA 1
ATOM 1477 C C . LEU A 1 200 ? -1.133 2.560 16.352 1.00 95.00 200 LEU A C 1
ATOM 1479 O O . LEU A 1 200 ? -2.086 2.786 17.100 1.00 95.00 200 LEU A O 1
ATOM 1483 N N . LEU A 1 201 ? -0.536 1.367 16.316 1.00 93.50 201 LEU A N 1
ATOM 1484 C CA . LEU A 1 201 ? -0.949 0.232 17.146 1.00 93.50 201 LEU A CA 1
ATOM 1485 C C . LEU A 1 201 ? -0.740 0.506 18.639 1.00 93.50 201 LEU A C 1
ATOM 1487 O O . LEU A 1 201 ? -1.594 0.168 19.453 1.00 93.50 201 LEU A O 1
ATOM 1491 N N . ARG A 1 202 ? 0.315 1.229 19.022 1.00 92.38 202 ARG A N 1
ATOM 1492 C CA . ARG A 1 202 ? 0.506 1.684 20.412 1.00 92.38 202 ARG A CA 1
ATOM 1493 C C . ARG A 1 202 ? -0.580 2.647 20.868 1.00 92.38 202 ARG A C 1
ATOM 1495 O O . ARG A 1 202 ? -1.042 2.550 22.008 1.00 92.38 202 ARG A O 1
ATOM 1502 N N . LYS A 1 203 ? -0.999 3.579 20.000 1.00 90.31 203 LYS A N 1
ATOM 1503 C CA . LYS A 1 203 ? -2.143 4.465 20.278 1.00 90.31 203 LYS A CA 1
ATOM 1504 C C . LYS A 1 203 ? -3.423 3.640 20.443 1.00 90.31 203 LYS A C 1
ATOM 1506 O O . LYS A 1 203 ? -4.153 3.843 21.412 1.00 90.31 203 LYS A O 1
ATOM 1511 N N . ARG A 1 204 ? -3.631 2.649 19.571 1.00 90.62 204 ARG A N 1
ATOM 1512 C CA . ARG A 1 204 ? -4.755 1.709 19.640 1.00 90.62 204 ARG A CA 1
ATOM 1513 C C . ARG A 1 204 ? -4.777 0.890 20.927 1.00 90.62 204 ARG A C 1
ATOM 1515 O O . ARG A 1 204 ? -5.820 0.803 21.556 1.00 90.62 204 ARG A O 1
ATOM 1522 N N . LEU A 1 205 ? -3.655 0.317 21.351 1.00 87.69 205 LEU A N 1
ATOM 1523 C CA . LEU A 1 205 ? -3.582 -0.521 22.551 1.00 87.69 205 LEU A CA 1
ATOM 1524 C C . LEU A 1 205 ? -4.049 0.230 23.808 1.00 87.69 205 LEU A C 1
ATOM 1526 O O . LEU A 1 205 ? -4.681 -0.347 24.692 1.00 87.69 205 LEU A O 1
ATOM 1530 N N . ARG A 1 206 ? -3.776 1.538 23.888 1.00 84.69 206 ARG A N 1
ATOM 1531 C CA . ARG A 1 206 ? -4.297 2.393 24.967 1.00 84.69 206 ARG A CA 1
ATOM 1532 C C . ARG A 1 206 ? -5.827 2.482 24.920 1.00 84.69 206 ARG A C 1
ATOM 1534 O O . ARG A 1 206 ? -6.460 2.373 25.966 1.00 84.69 206 ARG A O 1
ATOM 1541 N N . ALA A 1 207 ? -6.404 2.624 23.727 1.00 82.44 207 ALA A N 1
ATOM 1542 C CA . ALA A 1 207 ? -7.850 2.610 23.504 1.00 82.44 207 ALA A CA 1
ATOM 1543 C C . ALA A 1 207 ? -8.473 1.228 23.800 1.00 82.44 207 ALA A C 1
ATOM 1545 O O . ALA A 1 207 ? -9.508 1.137 24.455 1.00 82.44 207 ALA A O 1
ATOM 1546 N N . GLU A 1 208 ? -7.815 0.130 23.417 1.00 82.56 208 GLU A N 1
ATOM 1547 C CA . GLU A 1 208 ? -8.270 -1.235 23.727 1.00 82.56 208 GLU A CA 1
ATOM 1548 C C . GLU A 1 208 ? -8.308 -1.484 25.239 1.00 82.56 208 GLU A C 1
ATOM 1550 O O . GLU A 1 208 ? -9.310 -1.974 25.757 1.00 82.56 208 GLU A O 1
ATOM 1555 N N . ARG A 1 209 ? -7.269 -1.067 25.975 1.00 83.38 209 ARG A N 1
ATOM 1556 C CA . ARG A 1 209 ? -7.237 -1.146 27.449 1.00 83.38 209 ARG A CA 1
ATOM 1557 C C . ARG A 1 209 ? -8.313 -0.290 28.118 1.00 83.38 209 ARG A C 1
ATOM 1559 O O . ARG A 1 209 ? -8.773 -0.641 29.199 1.00 83.38 209 ARG A O 1
ATOM 1566 N N . ALA A 1 210 ? -8.724 0.804 27.479 1.00 82.88 210 ALA A N 1
ATOM 1567 C CA . ALA A 1 210 ? -9.851 1.629 27.909 1.00 82.88 210 ALA A CA 1
ATOM 1568 C C . ALA A 1 210 ? -11.223 1.058 27.484 1.00 82.88 210 ALA A C 1
ATOM 1570 O O . ALA A 1 210 ? -12.253 1.653 27.792 1.00 82.88 210 ALA A O 1
ATOM 1571 N N . GLY A 1 211 ? -11.254 -0.075 26.773 1.00 78.56 211 GLY A N 1
ATOM 1572 C CA . GLY A 1 211 ? -12.476 -0.722 26.293 1.00 78.56 211 GLY A CA 1
ATOM 1573 C C . GLY A 1 211 ? -13.114 -0.065 25.064 1.00 78.56 211 GLY A C 1
ATOM 1574 O O . GLY A 1 211 ? -14.245 -0.403 24.720 1.00 78.56 211 GLY A O 1
ATOM 1575 N N . THR A 1 212 ? -12.429 0.867 24.391 1.00 75.31 212 THR A N 1
ATOM 1576 C CA . THR A 1 212 ? -12.982 1.624 23.251 1.00 75.31 212 THR A CA 1
ATOM 1577 C C . THR A 1 212 ? -12.614 1.036 21.885 1.00 75.31 212 THR A C 1
ATOM 1579 O O . THR A 1 212 ? -13.282 1.322 20.890 1.00 75.31 212 THR A O 1
ATOM 1582 N N . ALA A 1 213 ? -11.615 0.154 21.827 1.00 77.88 213 ALA A N 1
ATOM 1583 C CA . ALA A 1 213 ? -11.220 -0.590 20.632 1.00 77.88 213 ALA A CA 1
ATOM 1584 C C . ALA A 1 213 ? -11.393 -2.111 20.835 1.00 77.88 213 ALA A C 1
ATOM 1586 O O . ALA A 1 213 ? -11.359 -2.607 21.958 1.00 77.88 213 ALA A O 1
ATOM 1587 N N . ARG A 1 214 ? -11.630 -2.862 19.748 1.00 80.69 214 ARG A N 1
ATOM 1588 C CA . ARG A 1 214 ? -11.798 -4.337 19.789 1.00 80.69 214 ARG A CA 1
ATOM 1589 C C . ARG A 1 214 ? -10.544 -5.047 19.262 1.00 80.69 214 ARG A C 1
ATOM 1591 O O . ARG A 1 214 ? -9.736 -4.383 18.641 1.00 80.69 214 ARG A O 1
ATOM 1598 N N . PRO A 1 215 ? -10.393 -6.374 19.381 1.00 84.75 215 PRO A N 1
ATOM 1599 C CA . PRO A 1 215 ? -9.207 -7.059 18.862 1.00 84.75 215 PRO A CA 1
ATOM 1600 C C . PRO A 1 215 ? -8.955 -6.826 17.361 1.00 84.75 215 PRO A C 1
ATOM 1602 O O . PRO A 1 215 ? -9.898 -6.764 16.563 1.00 84.75 215 PRO A O 1
ATOM 1605 N N . LEU A 1 216 ? -7.676 -6.712 16.995 1.00 90.62 216 LEU A N 1
ATOM 1606 C CA . LEU A 1 216 ? -7.178 -6.614 15.622 1.00 90.62 216 LEU A CA 1
ATOM 1607 C C . LEU A 1 216 ? -6.477 -7.916 15.216 1.00 90.62 216 LEU A C 1
ATOM 1609 O O . LEU A 1 216 ? -5.587 -8.393 15.915 1.00 90.62 216 LEU A O 1
ATOM 1613 N N . THR A 1 217 ? -6.844 -8.455 14.056 1.00 91.00 217 THR A N 1
ATOM 1614 C CA . THR A 1 217 ? -6.076 -9.498 13.364 1.00 91.00 217 THR A CA 1
ATOM 1615 C C . THR A 1 217 ? -5.200 -8.855 12.296 1.00 91.00 217 THR A C 1
ATOM 1617 O O . THR A 1 217 ? -5.720 -8.161 11.422 1.00 91.00 217 THR A O 1
ATOM 1620 N N . LEU A 1 218 ? -3.888 -9.085 12.354 1.00 94.12 218 LEU A N 1
ATOM 1621 C CA . LEU A 1 218 ? -2.946 -8.634 11.334 1.00 94.12 218 LEU A CA 1
ATOM 1622 C C . LEU A 1 218 ? -2.416 -9.847 10.573 1.00 94.12 218 LEU A C 1
ATOM 1624 O O . LEU A 1 218 ? -1.795 -10.728 11.162 1.00 94.12 218 LEU A O 1
ATOM 1628 N N . VAL A 1 219 ? -2.647 -9.871 9.265 1.00 95.12 219 VAL A N 1
ATOM 1629 C CA . VAL A 1 219 ? -2.145 -10.892 8.345 1.00 95.12 219 VAL A CA 1
ATOM 1630 C C . VAL A 1 219 ? -1.169 -10.248 7.369 1.00 95.12 219 VAL A C 1
ATOM 1632 O O . VAL A 1 219 ? -1.526 -9.288 6.690 1.00 95.12 219 VAL A O 1
ATOM 1635 N N . ALA A 1 220 ? 0.044 -10.782 7.280 1.00 95.88 220 ALA A N 1
ATOM 1636 C CA . ALA A 1 220 ? 1.051 -10.369 6.312 1.00 95.88 220 ALA A CA 1
ATOM 1637 C C . ALA A 1 220 ? 1.364 -11.541 5.376 1.00 95.88 220 ALA A C 1
ATOM 1639 O O . ALA A 1 220 ? 1.895 -12.561 5.808 1.00 95.88 220 ALA A O 1
ATOM 1640 N N . PHE A 1 221 ? 1.014 -11.399 4.101 1.00 96.38 221 PHE A N 1
ATOM 1641 C CA . PHE A 1 221 ? 1.351 -12.354 3.055 1.00 96.38 221 PHE A CA 1
ATOM 1642 C C . PHE A 1 221 ? 2.733 -12.044 2.487 1.00 96.38 221 PHE A C 1
ATOM 1644 O O . PHE A 1 221 ? 3.053 -10.886 2.204 1.00 96.38 221 PHE A O 1
ATOM 1651 N N . SER A 1 222 ? 3.553 -13.076 2.312 1.00 94.25 222 SER A N 1
ATOM 1652 C CA . SER A 1 222 ? 4.875 -12.956 1.696 1.00 94.25 222 SER A CA 1
ATOM 1653 C C . SER A 1 222 ? 5.195 -14.187 0.863 1.00 94.25 222 SER A C 1
ATOM 1655 O O . SER A 1 222 ? 4.979 -15.314 1.300 1.00 94.25 222 SER A O 1
ATOM 1657 N N . ASP A 1 223 ? 5.721 -13.954 -0.327 1.00 92.94 223 ASP A N 1
ATOM 1658 C CA . ASP A 1 223 ? 6.333 -14.966 -1.170 1.00 92.94 223 ASP A CA 1
ATOM 1659 C C . ASP A 1 223 ? 7.842 -15.012 -0.868 1.00 92.94 223 ASP A C 1
ATOM 1661 O O . ASP A 1 223 ? 8.483 -13.959 -0.886 1.00 92.94 223 ASP A O 1
ATOM 1665 N N . PRO A 1 224 ? 8.437 -16.178 -0.552 1.00 90.62 224 PRO A N 1
ATOM 1666 C CA . PRO A 1 224 ? 9.870 -16.285 -0.275 1.00 90.62 224 PRO A CA 1
ATOM 1667 C C . PRO A 1 224 ? 10.769 -15.855 -1.440 1.00 90.62 224 PRO A C 1
ATOM 1669 O O . PRO A 1 224 ? 11.928 -15.513 -1.212 1.00 90.62 224 PRO A O 1
ATOM 1672 N N . ASN A 1 225 ? 10.253 -15.896 -2.670 1.00 90.00 225 ASN A N 1
ATOM 1673 C CA . ASN A 1 225 ? 10.974 -15.537 -3.886 1.00 90.00 225 ASN A CA 1
ATOM 1674 C C . ASN A 1 225 ? 10.644 -14.117 -4.375 1.00 90.00 225 ASN A C 1
ATOM 1676 O O . ASN A 1 225 ? 11.244 -13.633 -5.340 1.00 90.00 225 ASN A O 1
ATOM 1680 N N . ASP A 1 226 ? 9.735 -13.416 -3.697 1.00 90.56 226 ASP A N 1
ATOM 1681 C CA . ASP A 1 226 ? 9.542 -11.986 -3.884 1.00 90.56 226 ASP A CA 1
ATOM 1682 C C . ASP A 1 226 ? 10.671 -11.210 -3.199 1.00 90.56 226 ASP A C 1
ATOM 1684 O O . ASP A 1 226 ? 10.704 -11.033 -1.981 1.00 90.56 226 ASP A O 1
ATOM 1688 N N . LEU A 1 227 ? 11.582 -10.689 -4.021 1.00 88.38 227 LEU A N 1
ATOM 1689 C CA . LEU A 1 227 ? 12.764 -9.943 -3.587 1.00 88.38 227 LEU A CA 1
ATOM 1690 C C . LEU A 1 227 ? 12.450 -8.661 -2.804 1.00 88.38 227 LEU A C 1
ATOM 1692 O O . LEU A 1 227 ? 13.354 -8.096 -2.187 1.00 88.38 227 LEU A O 1
ATOM 1696 N N . LEU A 1 228 ? 11.216 -8.158 -2.875 1.00 90.12 228 LEU A N 1
ATOM 1697 C CA . LEU A 1 228 ? 10.824 -6.893 -2.265 1.00 90.12 228 LEU A CA 1
ATOM 1698 C C . LEU A 1 228 ? 9.875 -7.070 -1.075 1.00 90.12 228 LEU A C 1
ATOM 1700 O O . LEU A 1 228 ? 9.648 -6.096 -0.357 1.00 90.12 228 LEU A O 1
ATOM 1704 N N . SER A 1 229 ? 9.315 -8.259 -0.843 1.00 91.81 229 SER A N 1
ATOM 1705 C CA . SER A 1 229 ? 8.418 -8.493 0.292 1.00 91.81 229 SER A CA 1
ATOM 1706 C C . SER A 1 229 ? 9.167 -8.980 1.525 1.00 91.81 229 SER A C 1
ATOM 1708 O O . SER A 1 229 ? 10.086 -9.789 1.462 1.00 91.81 229 SER A O 1
ATOM 1710 N N . TYR A 1 230 ? 8.712 -8.516 2.684 1.00 92.06 230 TYR A N 1
ATOM 1711 C CA . TYR A 1 230 ? 9.246 -8.876 3.986 1.00 92.06 230 TYR A CA 1
ATOM 1712 C C . TYR A 1 230 ? 8.115 -9.285 4.923 1.00 92.06 230 TYR A C 1
ATOM 1714 O O . TYR A 1 230 ? 7.119 -8.572 5.089 1.00 92.06 230 TYR A O 1
ATOM 1722 N N . THR A 1 231 ? 8.314 -10.395 5.630 1.00 93.38 231 THR A N 1
ATOM 1723 C CA . THR A 1 231 ? 7.482 -10.739 6.784 1.00 93.38 231 THR A CA 1
ATOM 1724 C C . THR A 1 231 ? 7.618 -9.676 7.873 1.00 93.38 231 THR A C 1
ATOM 1726 O O . THR A 1 231 ? 8.668 -9.043 8.011 1.00 93.38 231 THR A O 1
ATOM 1729 N N . LEU A 1 232 ? 6.590 -9.514 8.700 1.00 91.19 232 LEU A N 1
ATOM 1730 C CA . LEU A 1 232 ? 6.686 -8.674 9.890 1.00 91.19 232 LEU A CA 1
ATOM 1731 C C . LEU A 1 232 ? 7.309 -9.459 11.037 1.00 91.19 232 LEU A C 1
ATOM 1733 O O . LEU A 1 232 ? 6.857 -10.557 11.346 1.00 91.19 232 LEU A O 1
ATOM 1737 N N . GLU A 1 233 ? 8.313 -8.896 11.702 1.00 89.62 233 GLU A N 1
ATOM 1738 C CA . GLU A 1 233 ? 8.937 -9.532 12.863 1.00 89.62 233 GLU A CA 1
ATOM 1739 C C . GLU A 1 233 ? 7.937 -9.598 14.035 1.00 89.62 233 GLU A C 1
ATOM 1741 O O . GLU A 1 233 ? 7.614 -8.553 14.612 1.00 89.62 233 GLU A O 1
ATOM 1746 N N . PRO A 1 234 ? 7.427 -10.785 14.425 1.00 86.75 234 PRO A N 1
ATOM 1747 C CA . PRO A 1 234 ? 6.328 -10.874 15.388 1.00 86.75 234 PRO A CA 1
ATOM 1748 C C . PRO A 1 234 ? 6.653 -10.226 16.736 1.00 86.75 234 PRO A C 1
ATOM 1750 O O . PRO A 1 234 ? 5.787 -9.604 17.347 1.00 86.75 234 PRO A O 1
ATOM 1753 N N . GLN A 1 235 ? 7.909 -10.309 17.182 1.00 85.62 235 GLN A N 1
ATOM 1754 C CA . GLN A 1 235 ? 8.375 -9.731 18.442 1.00 85.62 235 GLN A CA 1
ATOM 1755 C C . GLN A 1 235 ? 8.221 -8.204 18.473 1.00 85.62 235 GLN A C 1
ATOM 1757 O O . GLN A 1 235 ? 7.907 -7.649 19.528 1.00 85.62 235 GLN A O 1
ATOM 1762 N N . ARG A 1 236 ? 8.380 -7.525 17.326 1.00 85.88 236 ARG A N 1
ATOM 1763 C CA . ARG A 1 236 ? 8.245 -6.063 17.226 1.00 85.88 236 ARG A CA 1
ATOM 1764 C C . ARG A 1 236 ? 6.800 -5.593 17.382 1.00 85.88 236 ARG A C 1
ATOM 1766 O O . ARG A 1 236 ? 6.588 -4.505 17.906 1.00 85.88 236 ARG A O 1
ATOM 1773 N N . TYR A 1 237 ? 5.825 -6.407 16.978 1.00 86.81 237 TYR A N 1
ATOM 1774 C CA . TYR A 1 237 ? 4.396 -6.066 17.022 1.00 86.81 237 TYR A CA 1
ATOM 1775 C C . TYR A 1 237 ? 3.658 -6.677 18.222 1.00 86.81 237 TYR A C 1
ATOM 1777 O O . TYR A 1 237 ? 2.633 -6.147 18.648 1.00 86.81 237 TYR A O 1
ATOM 1785 N N . ALA A 1 238 ? 4.183 -7.753 18.819 1.00 81.19 238 ALA A N 1
ATOM 1786 C CA . ALA A 1 238 ? 3.577 -8.406 19.980 1.00 81.19 238 ALA A CA 1
ATOM 1787 C C . ALA A 1 238 ? 3.435 -7.456 21.183 1.00 81.19 238 ALA A C 1
ATOM 1789 O O . ALA A 1 238 ? 2.439 -7.501 21.905 1.00 81.19 238 ALA A O 1
ATOM 1790 N N . GLN A 1 239 ? 4.406 -6.555 21.373 1.00 79.38 239 GLN A N 1
ATOM 1791 C CA . GLN A 1 239 ? 4.370 -5.534 22.429 1.00 79.38 239 GLN A CA 1
ATOM 1792 C C . GLN A 1 239 ? 3.243 -4.509 22.233 1.00 79.38 239 GLN A C 1
ATOM 1794 O O . GLN A 1 239 ? 2.794 -3.891 23.199 1.00 79.38 239 GLN A O 1
ATOM 1799 N N . ASP A 1 240 ? 2.755 -4.371 21.000 1.00 83.50 240 ASP A N 1
ATOM 1800 C CA . ASP A 1 240 ? 1.702 -3.434 20.621 1.00 83.50 240 ASP A CA 1
ATOM 1801 C C . ASP A 1 240 ? 0.304 -4.089 20.671 1.00 83.50 240 ASP A C 1
ATOM 1803 O O . ASP A 1 240 ? -0.677 -3.505 20.216 1.00 83.50 240 ASP A O 1
ATOM 1807 N N . GLY A 1 241 ? 0.195 -5.284 21.273 1.00 76.44 241 GLY A N 1
ATOM 1808 C CA . GLY A 1 241 ? -1.076 -5.960 21.561 1.00 76.44 241 GLY A CA 1
ATOM 1809 C C . GLY A 1 241 ? -1.718 -6.662 20.366 1.00 76.44 241 GLY A C 1
ATOM 1810 O O . GLY A 1 241 ? -2.885 -7.041 20.436 1.00 76.44 241 GLY A O 1
ATOM 1811 N N . VAL A 1 242 ? -0.972 -6.853 19.276 1.00 83.31 242 VAL A N 1
ATOM 1812 C CA . VAL A 1 242 ? -1.478 -7.452 18.038 1.00 83.31 242 VAL A CA 1
ATOM 1813 C C . VAL A 1 242 ? -0.803 -8.792 17.781 1.00 83.31 242 VAL A C 1
ATOM 1815 O O . VAL A 1 242 ? 0.414 -8.929 17.894 1.00 83.31 242 VAL A O 1
ATOM 1818 N N . THR A 1 243 ? -1.601 -9.789 17.399 1.00 83.94 243 THR A N 1
ATOM 1819 C CA . THR A 1 243 ? -1.071 -11.049 16.867 1.00 83.94 243 THR A CA 1
ATOM 1820 C C . THR A 1 243 ? -0.820 -10.892 15.372 1.00 83.94 243 THR A C 1
ATOM 1822 O O . THR A 1 243 ? -1.743 -10.586 14.614 1.00 83.94 243 THR A O 1
ATOM 1825 N N . VAL A 1 244 ? 0.432 -11.101 14.968 1.00 90.75 244 VAL A N 1
ATOM 1826 C CA . VAL A 1 244 ? 0.865 -11.090 13.569 1.00 90.75 244 VAL A CA 1
ATOM 1827 C C . VAL A 1 244 ? 0.829 -12.510 13.019 1.00 90.75 244 VAL A C 1
ATOM 1829 O O . VAL A 1 244 ? 1.495 -13.400 13.544 1.00 90.75 244 VAL A O 1
ATOM 1832 N N . TYR A 1 245 ? 0.097 -12.700 11.928 1.00 93.69 245 TYR A N 1
ATOM 1833 C CA . TYR A 1 245 ? 0.096 -13.926 11.141 1.00 93.69 245 TYR A CA 1
ATOM 1834 C C . TYR A 1 245 ? 0.885 -13.688 9.854 1.00 93.69 245 TYR A C 1
ATOM 1836 O O . TYR A 1 245 ? 0.359 -13.117 8.900 1.00 93.69 245 TYR A O 1
ATOM 1844 N N . ASN A 1 246 ? 2.147 -14.117 9.828 1.00 94.62 246 ASN A N 1
ATOM 1845 C CA . ASN A 1 246 ? 2.918 -14.172 8.587 1.00 94.62 246 ASN A CA 1
ATOM 1846 C C . ASN A 1 246 ? 2.524 -15.433 7.817 1.00 94.62 246 ASN A C 1
ATOM 1848 O O . ASN A 1 246 ? 2.697 -16.543 8.322 1.00 94.62 246 ASN A O 1
ATOM 1852 N N . ILE A 1 247 ? 1.986 -15.261 6.616 1.00 94.19 247 ILE A N 1
ATOM 1853 C CA . ILE A 1 247 ? 1.489 -16.347 5.777 1.00 94.19 247 ILE A CA 1
ATOM 1854 C C . ILE A 1 247 ? 2.336 -16.403 4.518 1.00 94.19 247 ILE A C 1
ATOM 1856 O O . ILE A 1 247 ? 2.398 -15.445 3.749 1.00 94.19 247 ILE A O 1
ATOM 1860 N N . ILE A 1 248 ? 2.994 -17.542 4.335 1.00 93.88 248 ILE A N 1
ATOM 1861 C CA . ILE A 1 248 ? 3.853 -17.784 3.185 1.00 93.88 248 ILE A CA 1
ATOM 1862 C C . ILE A 1 248 ? 3.009 -18.302 2.025 1.00 93.88 248 ILE A C 1
ATOM 1864 O O . ILE A 1 248 ? 2.219 -19.231 2.202 1.00 93.88 248 ILE A O 1
ATOM 1868 N N . VAL A 1 249 ? 3.173 -17.685 0.859 1.00 92.69 249 VAL A N 1
ATOM 1869 C CA . VAL A 1 249 ? 2.479 -18.035 -0.388 1.00 92.69 249 VAL A CA 1
ATOM 1870 C C . VAL A 1 249 ? 3.484 -18.191 -1.526 1.00 92.69 249 VAL A C 1
ATOM 1872 O O . VAL A 1 249 ? 4.653 -17.866 -1.361 1.00 92.69 249 VAL A O 1
ATOM 1875 N N . SER A 1 250 ? 3.031 -18.708 -2.663 1.00 91.19 250 SER A N 1
ATOM 1876 C CA . SER A 1 250 ? 3.775 -18.688 -3.923 1.00 91.19 250 SER A CA 1
ATOM 1877 C C . SER A 1 250 ? 2.876 -18.042 -4.969 1.00 91.19 250 SER A C 1
ATOM 1879 O O . SER A 1 250 ? 1.730 -18.465 -5.150 1.00 91.19 250 SER A O 1
ATOM 1881 N N . ASN A 1 251 ? 3.360 -16.966 -5.575 1.00 88.75 251 ASN A N 1
ATOM 1882 C CA . ASN A 1 251 ? 2.630 -16.145 -6.532 1.00 88.75 251 ASN A CA 1
ATOM 1883 C C . ASN A 1 251 ? 3.093 -16.388 -7.969 1.00 88.75 251 ASN A C 1
ATOM 1885 O O . ASN A 1 251 ? 2.357 -16.050 -8.896 1.00 88.75 251 ASN A O 1
ATOM 1889 N N . ALA A 1 252 ? 4.272 -16.980 -8.181 1.00 82.94 252 ALA A N 1
ATOM 1890 C CA . ALA A 1 252 ? 4.719 -17.379 -9.503 1.00 82.94 252 ALA A CA 1
ATOM 1891 C C . ALA A 1 252 ? 5.394 -18.758 -9.523 1.00 82.94 252 ALA A C 1
ATOM 1893 O O . ALA A 1 252 ? 5.858 -19.301 -8.524 1.00 82.94 252 ALA A O 1
ATOM 1894 N N . ASP A 1 253 ? 5.448 -19.339 -10.721 1.00 78.00 253 ASP A N 1
ATOM 1895 C CA . ASP A 1 253 ? 6.137 -20.605 -10.927 1.00 78.00 253 ASP A CA 1
ATOM 1896 C C . ASP A 1 253 ? 7.654 -20.409 -10.829 1.00 78.00 253 ASP A C 1
ATOM 1898 O O . ASP A 1 253 ? 8.247 -19.572 -11.523 1.00 78.00 253 ASP A O 1
ATOM 1902 N N . THR A 1 254 ? 8.309 -21.246 -10.027 1.00 74.50 254 THR A N 1
ATOM 1903 C CA . THR A 1 254 ? 9.768 -21.341 -10.015 1.00 74.50 254 THR A CA 1
ATOM 1904 C C . THR A 1 254 ? 10.247 -22.235 -11.162 1.00 74.50 254 THR A C 1
ATOM 1906 O O . THR A 1 254 ? 9.939 -23.428 -11.227 1.00 74.50 254 THR A O 1
ATOM 1909 N N . TRP A 1 255 ? 11.063 -21.698 -12.069 1.00 63.44 255 TRP A N 1
ATOM 1910 C CA . TRP A 1 255 ? 11.632 -22.469 -13.171 1.00 63.44 255 TRP A CA 1
ATOM 1911 C C . TRP A 1 255 ? 12.895 -23.212 -12.727 1.00 63.44 255 TRP A C 1
ATOM 1913 O O . TRP A 1 255 ? 13.892 -22.601 -12.334 1.00 63.44 255 TRP A O 1
ATOM 1923 N N . LEU A 1 256 ? 12.838 -24.550 -12.785 1.00 63.06 256 LEU A N 1
ATOM 1924 C CA . LEU A 1 256 ? 13.926 -25.472 -12.415 1.00 63.06 256 LEU A CA 1
ATOM 1925 C C . LEU A 1 256 ? 14.448 -25.301 -10.971 1.00 63.06 256 LEU A C 1
ATOM 1927 O O . LEU A 1 256 ? 15.550 -25.745 -10.667 1.00 63.06 256 LEU A O 1
ATOM 1931 N N . GLY A 1 257 ? 13.684 -24.645 -10.089 1.00 60.59 257 GLY A N 1
ATOM 1932 C CA . GLY A 1 257 ? 14.134 -24.285 -8.738 1.00 60.59 257 GLY A CA 1
ATOM 1933 C C . GLY A 1 257 ? 15.207 -23.187 -8.695 1.00 60.59 257 GLY A C 1
ATOM 1934 O O . GLY A 1 257 ? 15.775 -22.946 -7.636 1.00 60.59 257 GLY A O 1
ATOM 1935 N N . LEU A 1 258 ? 15.515 -22.549 -9.832 1.00 59.62 258 LEU A N 1
ATOM 1936 C CA . LEU A 1 258 ? 16.621 -21.594 -9.964 1.00 59.62 258 LEU A CA 1
ATOM 1937 C C . LEU A 1 258 ? 16.148 -20.143 -10.047 1.00 59.62 258 LEU A C 1
ATOM 1939 O O . LEU A 1 258 ? 16.827 -19.250 -9.548 1.00 59.62 258 LEU A O 1
ATOM 1943 N N . LEU A 1 259 ? 15.020 -19.900 -10.718 1.00 64.62 259 LEU A N 1
ATOM 1944 C CA . LEU A 1 259 ? 14.526 -18.559 -11.020 1.00 64.62 259 LEU A CA 1
ATOM 1945 C C . LEU A 1 259 ? 13.003 -18.528 -10.937 1.00 64.62 259 LEU A C 1
ATOM 1947 O O . LE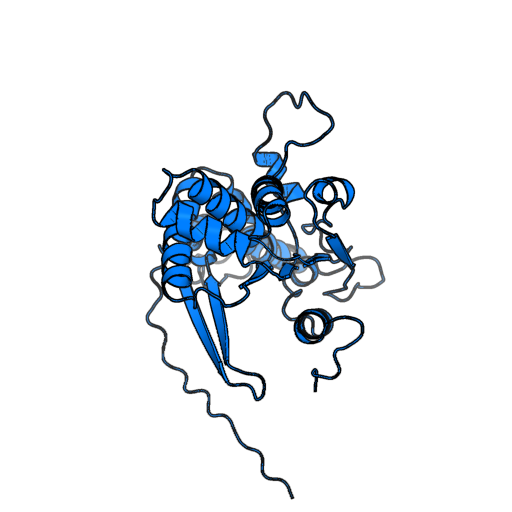U A 1 259 ? 12.325 -19.220 -11.694 1.00 64.62 259 LEU A O 1
ATOM 1951 N N . GLU A 1 260 ? 12.473 -17.683 -10.063 1.00 78.06 260 GLU A N 1
ATOM 1952 C CA . GLU A 1 260 ? 11.078 -17.254 -10.104 1.00 78.06 260 GLU A CA 1
ATOM 1953 C C . GLU A 1 260 ? 10.987 -15.876 -10.757 1.00 78.06 260 GLU A C 1
ATOM 1955 O O . GLU A 1 260 ? 11.935 -15.088 -10.726 1.00 78.06 260 GLU A O 1
ATOM 1960 N N . ARG A 1 261 ? 9.858 -15.590 -11.407 1.00 78.06 261 ARG A N 1
ATOM 1961 C CA . ARG A 1 261 ? 9.642 -14.300 -12.056 1.00 78.06 261 ARG A CA 1
ATOM 1962 C C . ARG A 1 261 ? 9.379 -13.217 -11.001 1.00 78.06 261 ARG A C 1
ATOM 1964 O O . ARG A 1 261 ? 8.293 -13.213 -10.429 1.00 78.06 261 ARG A O 1
ATOM 1971 N N . PRO A 1 262 ? 10.309 -12.268 -10.783 1.00 79.31 262 PRO A N 1
ATOM 1972 C CA . PRO A 1 262 ? 10.220 -11.315 -9.673 1.00 79.31 262 PRO A CA 1
ATOM 1973 C C . PRO A 1 262 ? 9.068 -10.314 -9.824 1.00 79.31 262 PRO A C 1
ATOM 1975 O O . PRO A 1 262 ? 8.554 -9.819 -8.830 1.00 79.31 262 PRO A O 1
ATOM 1978 N N . ASP A 1 263 ? 8.646 -10.018 -11.058 1.00 79.31 263 ASP A N 1
ATOM 1979 C CA . ASP A 1 263 ? 7.482 -9.169 -11.317 1.00 79.31 263 ASP A CA 1
ATOM 1980 C C . ASP A 1 263 ? 6.188 -9.844 -10.843 1.00 79.31 263 ASP A C 1
ATOM 1982 O O . ASP A 1 263 ? 5.424 -9.247 -10.092 1.00 79.31 263 ASP A O 1
ATOM 1986 N N . SER A 1 264 ? 5.973 -11.107 -11.220 1.00 82.44 264 SER A N 1
ATOM 1987 C CA . SER A 1 264 ? 4.791 -11.865 -10.795 1.00 82.44 264 SER A CA 1
ATOM 1988 C C . SER A 1 264 ? 4.827 -12.218 -9.306 1.00 82.44 264 SER A C 1
ATOM 1990 O O . SER A 1 264 ? 3.831 -12.009 -8.618 1.00 82.44 264 SER A O 1
ATOM 1992 N N . ALA A 1 265 ? 5.985 -12.636 -8.781 1.00 82.56 265 ALA A N 1
ATOM 1993 C CA . ALA A 1 265 ? 6.160 -12.911 -7.353 1.00 82.56 265 ALA A CA 1
ATOM 1994 C C . ALA A 1 265 ? 5.733 -11.716 -6.477 1.00 82.56 265 ALA A C 1
ATOM 1996 O O . ALA A 1 265 ? 5.102 -11.904 -5.436 1.00 82.56 265 ALA A O 1
ATOM 1997 N N . HIS A 1 266 ? 6.016 -10.486 -6.937 1.00 88.12 266 HIS A N 1
ATOM 1998 C CA . HIS A 1 266 ? 5.695 -9.257 -6.211 1.00 88.12 266 HIS A CA 1
ATOM 1999 C C . HIS A 1 266 ? 4.279 -8.707 -6.445 1.00 88.12 266 HIS A C 1
ATOM 2001 O O . HIS A 1 266 ? 3.690 -8.116 -5.541 1.00 88.12 266 HIS A O 1
ATOM 2007 N N . LEU A 1 267 ? 3.730 -8.838 -7.656 1.00 86.06 267 LEU A N 1
ATOM 2008 C CA . LEU A 1 267 ? 2.502 -8.131 -8.049 1.00 86.06 267 LEU A CA 1
ATOM 2009 C C . LEU A 1 267 ? 1.228 -8.981 -7.953 1.00 86.06 267 LEU A C 1
ATOM 2011 O O . LEU A 1 267 ? 0.137 -8.418 -7.848 1.00 86.06 267 LEU A O 1
ATOM 2015 N N . ASP A 1 268 ? 1.345 -10.311 -7.939 1.00 90.94 268 ASP A N 1
ATOM 2016 C CA . ASP A 1 268 ? 0.199 -11.213 -8.124 1.00 90.94 268 ASP A CA 1
ATOM 2017 C C . ASP A 1 268 ? -0.447 -11.704 -6.804 1.00 90.94 268 ASP A C 1
ATOM 2019 O O . ASP A 1 268 ? -1.321 -12.569 -6.806 1.00 90.94 268 ASP A O 1
ATOM 2023 N N . TYR A 1 269 ? -0.111 -11.120 -5.644 1.00 91.94 269 TYR A N 1
ATOM 2024 C CA . TYR A 1 269 ? -0.689 -11.538 -4.351 1.00 91.94 269 TYR A CA 1
ATOM 2025 C C . TYR A 1 269 ? -2.218 -11.449 -4.297 1.00 91.94 269 TYR A C 1
ATOM 2027 O O . TYR A 1 269 ? -2.871 -12.327 -3.744 1.00 91.94 269 TYR A O 1
ATOM 2035 N N . LEU A 1 270 ? -2.809 -10.365 -4.812 1.00 90.00 270 LEU A N 1
ATOM 2036 C CA . LEU A 1 270 ? -4.262 -10.152 -4.734 1.00 90.00 270 LEU A CA 1
ATOM 2037 C C . LEU A 1 270 ? -5.030 -10.866 -5.854 1.00 90.00 270 LEU A C 1
ATOM 2039 O O . LEU A 1 270 ? -6.254 -10.972 -5.778 1.00 90.00 270 LEU A O 1
ATOM 2043 N N . THR A 1 271 ? -4.327 -11.359 -6.875 1.00 91.56 271 THR A N 1
ATOM 2044 C CA . THR A 1 271 ? -4.878 -12.230 -7.921 1.00 91.56 271 THR A CA 1
ATOM 2045 C C . THR A 1 271 ? -4.688 -13.711 -7.584 1.00 91.56 271 THR A C 1
ATOM 2047 O O . THR A 1 271 ? -5.361 -14.554 -8.178 1.00 91.56 271 THR A O 1
ATOM 2050 N N . ASN A 1 272 ? -3.853 -14.030 -6.589 1.00 92.44 272 ASN A N 1
ATOM 2051 C CA . ASN A 1 272 ? -3.694 -15.371 -6.049 1.00 92.44 272 ASN A CA 1
ATOM 2052 C C . ASN A 1 272 ? -5.014 -15.861 -5.402 1.00 92.44 272 ASN A C 1
ATOM 2054 O O . ASN A 1 272 ? -5.484 -15.280 -4.413 1.00 92.44 272 ASN A O 1
ATOM 2058 N N . PRO A 1 273 ? -5.633 -16.939 -5.925 1.00 91.38 273 PRO A N 1
ATOM 2059 C CA . PRO A 1 273 ? -6.921 -17.422 -5.436 1.00 91.38 273 PRO A CA 1
ATOM 2060 C C . PRO A 1 273 ? -6.859 -17.928 -3.992 1.00 91.38 273 PRO A C 1
ATOM 2062 O O . PRO A 1 273 ? -7.851 -17.805 -3.271 1.00 91.38 273 PRO A O 1
ATOM 2065 N N . ASP A 1 274 ? -5.713 -18.444 -3.540 1.00 91.50 274 ASP A N 1
ATOM 2066 C CA . ASP A 1 274 ? -5.549 -18.910 -2.162 1.00 91.50 274 ASP A CA 1
ATOM 2067 C C . ASP A 1 274 ? -5.519 -17.735 -1.180 1.00 91.50 274 ASP A C 1
ATOM 2069 O O . ASP A 1 274 ? -6.160 -17.798 -0.126 1.00 91.50 274 ASP A O 1
ATOM 2073 N N . VAL A 1 275 ? -4.873 -16.623 -1.553 1.00 93.00 275 VAL A N 1
ATOM 2074 C CA . VAL A 1 275 ? -4.902 -15.370 -0.780 1.00 93.00 275 VAL A CA 1
ATOM 2075 C C . VAL A 1 275 ? -6.329 -14.832 -0.707 1.00 93.00 275 VAL A C 1
ATOM 2077 O O . VAL A 1 275 ? -6.840 -14.583 0.388 1.00 93.00 275 VAL A O 1
ATOM 2080 N N . GLY A 1 276 ? -7.011 -14.707 -1.850 1.00 91.88 276 GLY A N 1
ATOM 2081 C CA . GLY A 1 276 ? -8.394 -14.225 -1.905 1.00 91.88 276 GLY A CA 1
ATOM 2082 C C . GLY A 1 276 ? -9.348 -15.081 -1.067 1.00 91.88 276 GLY A C 1
ATOM 2083 O O . GLY A 1 276 ? -10.134 -14.556 -0.273 1.00 91.88 276 GLY A O 1
ATOM 2084 N N . ARG A 1 277 ? -9.229 -16.409 -1.173 1.00 91.50 277 ARG A N 1
ATOM 2085 C CA . ARG A 1 277 ? -10.000 -17.363 -0.368 1.00 91.50 277 ARG A CA 1
ATOM 2086 C C . ARG A 1 277 ? -9.704 -17.213 1.118 1.00 91.50 277 ARG A C 1
ATOM 2088 O O . ARG A 1 277 ? -10.640 -17.232 1.912 1.00 91.50 277 ARG A O 1
ATOM 2095 N N . LEU A 1 278 ? -8.445 -17.050 1.515 1.00 92.88 278 LEU A N 1
ATOM 2096 C CA . LEU A 1 278 ? -8.092 -16.914 2.925 1.00 92.88 278 LEU A CA 1
ATOM 2097 C C . LEU A 1 278 ? -8.614 -15.604 3.527 1.00 92.88 278 LEU A C 1
ATOM 2099 O O . LEU A 1 278 ? -9.140 -15.618 4.639 1.00 92.88 278 LEU A O 1
ATOM 2103 N N . ILE A 1 279 ? -8.542 -14.498 2.781 1.00 92.06 279 ILE A N 1
ATOM 2104 C CA . ILE A 1 279 ? -9.109 -13.204 3.191 1.00 92.06 279 ILE A CA 1
ATOM 2105 C C . ILE A 1 279 ? -10.631 -13.308 3.352 1.00 92.06 279 ILE A C 1
ATOM 2107 O O . ILE A 1 279 ? -11.183 -12.819 4.337 1.00 92.06 279 ILE A O 1
ATOM 2111 N N . ALA A 1 280 ? -11.316 -13.948 2.400 1.00 89.56 280 ALA A N 1
ATOM 2112 C CA . ALA A 1 280 ? -12.774 -14.036 2.399 1.00 89.56 280 ALA A CA 1
ATOM 2113 C C . ALA A 1 280 ? -13.324 -15.059 3.409 1.00 89.56 280 ALA A C 1
ATOM 2115 O O . ALA A 1 280 ? -14.376 -14.836 4.009 1.00 89.56 280 ALA A O 1
ATOM 2116 N N . CYS A 1 281 ? -12.635 -16.187 3.588 1.00 90.19 281 CYS A N 1
ATOM 2117 C CA . CYS A 1 281 ? -13.176 -17.359 4.276 1.00 90.19 281 CYS A CA 1
ATOM 2118 C C . CYS A 1 281 ? -12.488 -17.681 5.604 1.00 90.19 281 CYS A C 1
ATOM 2120 O O . CYS A 1 281 ? -13.069 -18.412 6.409 1.00 90.19 281 CYS A O 1
ATOM 2122 N N . GLY A 1 282 ? -11.300 -17.128 5.856 1.00 88.81 282 GLY A N 1
ATOM 2123 C CA . GLY A 1 282 ? -10.505 -17.392 7.054 1.00 88.81 282 GLY A CA 1
ATOM 2124 C C . GLY A 1 282 ? -9.963 -18.823 7.139 1.00 88.81 282 GLY A C 1
ATOM 2125 O O . GLY A 1 282 ? -10.173 -19.650 6.249 1.00 88.81 282 GLY A O 1
ATOM 2126 N N . GLN A 1 283 ? -9.260 -19.109 8.239 1.00 85.81 283 GLN A N 1
ATOM 2127 C CA . GLN A 1 283 ? -8.764 -20.440 8.589 1.00 85.81 283 GLN A CA 1
ATOM 2128 C C . GLN A 1 283 ? -8.976 -20.699 10.097 1.00 85.81 283 GLN A C 1
ATOM 2130 O O . GLN A 1 283 ? -8.495 -19.901 10.903 1.00 85.81 283 GLN A O 1
ATOM 2135 N N . PRO A 1 284 ? -9.662 -21.788 10.506 1.00 87.75 284 PRO A N 1
ATOM 2136 C CA . PRO A 1 284 ? -10.359 -22.751 9.649 1.00 87.75 284 PRO A CA 1
ATOM 2137 C C . PRO A 1 284 ? -11.469 -22.085 8.822 1.00 87.75 284 PRO A C 1
ATOM 2139 O O . PRO A 1 284 ? -12.046 -21.085 9.250 1.00 87.75 284 PRO A O 1
ATOM 2142 N N . ILE A 1 285 ? -11.754 -22.643 7.641 1.00 89.06 285 ILE A N 1
ATOM 2143 C CA . ILE A 1 285 ? -12.746 -22.099 6.701 1.00 89.06 285 ILE A CA 1
ATOM 2144 C C . ILE A 1 285 ? -14.086 -21.881 7.410 1.00 89.06 285 ILE A C 1
ATOM 2146 O O . ILE A 1 285 ? -14.670 -22.803 7.988 1.00 89.06 285 ILE A O 1
ATOM 2150 N N . SER A 1 286 ? -14.587 -20.650 7.336 1.00 86.38 286 SER A N 1
ATOM 2151 C CA . SER A 1 286 ? -15.887 -20.276 7.878 1.00 86.38 286 SER A CA 1
ATOM 2152 C C . SER A 1 286 ? -17.009 -21.072 7.216 1.00 86.38 286 SER A C 1
ATOM 2154 O O . SER A 1 286 ? -17.091 -21.155 5.994 1.00 86.38 286 SER A O 1
ATOM 2156 N N . LYS A 1 287 ? -17.966 -21.558 8.016 1.00 85.25 287 LYS A N 1
ATOM 2157 C CA . LYS A 1 287 ? -19.200 -22.198 7.516 1.00 85.25 287 LYS A CA 1
ATOM 2158 C C . LYS A 1 287 ? -20.064 -21.263 6.651 1.00 85.25 287 LYS A C 1
ATOM 2160 O O . LYS A 1 287 ? -21.011 -21.719 6.014 1.00 85.25 287 LYS A O 1
ATOM 2165 N N . LEU A 1 288 ? -19.780 -19.959 6.684 1.00 82.19 288 LEU A N 1
ATOM 2166 C CA . LEU A 1 288 ? -20.457 -18.933 5.890 1.00 82.19 288 LEU A CA 1
ATOM 2167 C C . LEU A 1 288 ? -19.823 -18.732 4.506 1.00 82.19 288 LEU A C 1
ATOM 2169 O O . LEU A 1 288 ? -20.450 -18.109 3.656 1.00 82.19 288 LEU A O 1
ATOM 2173 N N . CYS A 1 289 ? -18.612 -19.247 4.278 1.00 81.69 289 CYS A N 1
ATOM 2174 C CA . CYS A 1 289 ? -17.967 -19.238 2.970 1.00 81.69 289 CYS A CA 1
ATOM 2175 C C . CYS A 1 289 ? -18.605 -20.330 2.097 1.00 81.69 289 CYS A C 1
ATOM 2177 O O . CYS A 1 289 ? -18.576 -21.506 2.463 1.00 81.69 289 CYS A O 1
ATOM 2179 N N . ARG A 1 290 ? -19.238 -19.926 0.991 1.00 71.62 290 ARG A N 1
ATOM 2180 C CA . ARG A 1 290 ? -19.949 -20.790 0.040 1.00 71.62 290 ARG A CA 1
ATOM 2181 C C . ARG A 1 290 ? -19.510 -20.489 -1.379 1.00 71.62 290 ARG A C 1
ATOM 2183 O O . ARG A 1 290 ? -19.290 -19.290 -1.655 1.00 71.62 290 ARG A O 1
#

Radius of gyration: 20.55 Å; chains: 1; bounding box: 57×46×57 Å

Sequence (290 aa):
PGTTAQAAAGAASTPAADADEVQIVPLTLATPAGRLRFDALIWSPLTSALKRQLCYDQSGKSAQCTDAPPYPYARARLNARFKDGLIDDCLSDALIYQGVARDAMQRRLRAAVLQVMAQAPEAAPLVVIAHSMGSKLLFDTLLRMSEEPPGSAAALAAQRAIDRLRLLVMAANQIPLLSLADQPLPAEQVAAPPDSLQLLLRKRLRAERAGTARPLTLVAFSDPNDLLSYTLEPQRYAQDGVTVYNIIVSNADTWLGLLERPDSAHLDYLTNPDVGRLIACGQPISKLCR

Secondary structure (DSSP, 8-state):
------------------TTS-EEEEEEEEETTEEEEEEEEE-GGGGHHHHGGGGGG-SSPPTT-TTSPPP-S---HHHHHIIIIIIIIIIHHHHHHHTTTHHHHHHHHHHHHHHHHHHS-TTSPEEEEEETHHHHHHHHHHHHHTTSSTT-HHHHHHHHHHHHEEEEEEES--HHHHGGGG--SS---SSPPPPHHHHHHHHHHHHHHTTSS---EEEEEE-TT-TT-----HHHHHTTT-EEEEEE---SPEETTTEE-HHHHHH-TTT-HHHHHHHHHTTTTPTT--

pLDDT: mean 86.97, std 15.19, range [26.84, 98.56]

InterPro domains:
  IPR029058 Alpha/Beta hydrolase fold [SSF53474] (106-273)

Foldseek 3Di:
DDDDDDDDDDPDDDDDDDLQAFDWDWDWDQDPVGIDIDTDTHLLSNCLVVLCVCLQVAQDGDPSNPVPDHNPDDDDPLVNCCCNQVNSRPVVVLVCCLDPCVVSSLVRVLVVLLVVLVPDDQQAADEEEAAECRVQSVLVSLLVLCVPPPPPSSVVSSLSNLQRYAEYEYELYQQVVSLVSVADPPNPDPDRDDGSVLVSLLVNLVCVVVVSHDAHEYEYEAEPQQPRGDADDQVSCVVSVYGYHYHYDAQFDDDVVPDTRNSRRRPCQCVPVVNVQCVVQNPVGNPPPD

Organism: NCBI:txid2561932